Protein AF-A0A420MH74-F1 (afdb_monomer_lite)

Foldseek 3Di:
DDDDDDDDDDDDDDPDDPVVVVVVVVVVLVVVPDDPCPPVQWDQLCVDPVSVLQFDAPQADLVVVLPDDALDAAAAEAAEEEEAQAQLSLVVLVVVVVVPDALNRYAYEYLANAHHQLLRQFLAAQAWDLAQCLQPRPCCLVLVDDAFKRIHHSVSSRVSSVSSCVVRVNRSRYRYNKDWDDWDADPVVCWTWTWIWHDSDPPDHIDIHIYTYNYYHYPNDDPRGDIDGPDCVVDPDDDYDSSNDDCVCQPADSVGLPSQNQAAHEEEDEEAPPSNVRNVVSSVVHHPHYHYHDPDHDDDDDRPMDTDDVVCCCVPQSVDPPSNVVLNVLLVCLLLVNDDPDNNSPDPSSVPNVSNVVVVHD

Organism: Fusarium oxysporum (NCBI:txid5507)

Sequence (362 aa):
MAPKLSLSQPNGDAPAVDLTTLSEKYAQEAEKRLRSDGPTQYLDVRKTDRFQSLAKDPWVDHDSLNAQPPNLEDGGEVKLLVIGAGFGGLSFAVRFIQAGFKPEELRLVDDAGGFGGTWYWNRYPGLMCDIESYIYMPLVEETGYMPKHKYSYGNELREYANLVADKWNLRDKGVFRSRVNTLGWDDEGKRWVIGIKQSRGPDQPSIDIEVRSQFVVLAKGYLTHPKVPKNLEPFQGSMFHTARWNYDITGGSTTDHTLSNLKGKRVGVIGTGATGIQIVPELAKWAKELYVFQRTPTAVGVREQKKTDPEEWRKTIASKSGWYRRRVRNFNDILAGVPAEENLVADGWTELKAYKAFLGGP

InterPro domains:
  IPR025700 L-lysine 6-monooxygenase/L-ornithine 5-monooxygenase [PF13434] (155-288)
  IPR036188 FAD/NAD(P)-binding domain superfamily [G3DSA:3.50.50.60] (63-249)
  IPR036188 FAD/NAD(P)-binding domain superfamily [G3DSA:3.50.50.60] (250-320)
  IPR036188 FAD/NAD(P)-binding domain superfamily [SSF51905] (78-305)
  IPR050775 Baeyer-Villiger monooxygenase-like [PTHR43098] (54-360)

Secondary structure (DSSP, 8-state):
-------PPPSSSSPPP-HHHHHHHHHHHHHTT--TTGGGGEEEGGGSTTTGGGTS-SS--HHHHHSSPPSS-TT-EEEEEEE--BHHHHHHHHHHHHTT--GGGEEEE-SSSSTBTHHHH---TT-B-SS-HHHHSTTHHHHT---SBSS-BHHHHHHHHHHHHHHTT-TTSEE-SEEEEEEEEETTTTEEEEEEEE---TTS--EEEEEEEEEEEE---S--S-EEES--TT--S----GGG--HHHH-S-SS----GGGTT-EEEEE--SHHHHHHHHHHHTT-SEEEEE-SSPPP-------BPPHHHIIIIISSSTTHHHHHHHHHHHHHTT---S--SS-SGGGG-GGGHHHHT--

Radius of gyration: 23.45 Å; chains: 1; bounding box: 64×50×59 Å

pLDDT: mean 93.15, std 11.52, range [29.2, 98.81]

Structure (mmCIF, N/CA/C/O backbone):
data_AF-A0A420MH74-F1
#
_entry.id   AF-A0A420MH74-F1
#
loop_
_atom_site.group_PDB
_atom_site.id
_atom_site.type_symbol
_atom_site.label_atom_id
_atom_site.label_alt_id
_atom_site.label_comp_id
_atom_site.label_asym_id
_atom_site.label_entity_id
_atom_site.label_seq_id
_atom_site.pdbx_PDB_ins_code
_atom_site.Cartn_x
_atom_site.Cartn_y
_atom_site.Cartn_z
_atom_site.occupancy
_atom_site.B_iso_or_equiv
_atom_site.auth_seq_id
_atom_site.auth_comp_id
_atom_site.auth_asym_id
_atom_site.auth_atom_id
_atom_site.pdbx_PDB_model_num
ATOM 1 N N . MET A 1 1 ? -20.625 30.539 -14.334 1.00 34.88 1 MET A N 1
ATOM 2 C CA . MET A 1 1 ? -21.368 29.748 -15.339 1.00 34.88 1 MET A CA 1
ATOM 3 C C . MET A 1 1 ? -20.496 28.571 -15.733 1.00 34.88 1 MET A C 1
ATOM 5 O O . MET A 1 1 ? -19.398 28.806 -16.219 1.00 34.88 1 MET A O 1
ATOM 9 N N . ALA A 1 2 ? -20.920 27.339 -15.452 1.00 29.20 2 ALA A N 1
ATOM 10 C CA . ALA A 1 2 ? -20.216 26.156 -15.943 1.00 29.20 2 ALA A CA 1
ATOM 11 C C . ALA A 1 2 ? -20.460 26.016 -17.462 1.00 29.20 2 ALA A C 1
ATOM 13 O O . ALA A 1 2 ? -21.581 26.284 -17.906 1.00 29.20 2 ALA A O 1
ATOM 14 N N . PRO A 1 3 ? -19.450 25.651 -18.269 1.00 33.50 3 PRO A N 1
ATOM 15 C CA . PRO A 1 3 ? -19.633 25.474 -19.704 1.00 33.50 3 PRO A CA 1
ATOM 16 C C . PRO A 1 3 ? -20.583 24.298 -19.977 1.00 33.50 3 PRO A C 1
ATOM 18 O O . PRO A 1 3 ? -20.440 23.224 -19.394 1.00 33.50 3 PRO A O 1
ATOM 21 N N . LYS A 1 4 ? -21.561 24.503 -20.869 1.00 36.69 4 LYS A N 1
ATOM 22 C CA . LYS A 1 4 ? -22.436 23.437 -21.377 1.00 36.69 4 LYS A CA 1
ATOM 23 C C . LYS A 1 4 ? -21.590 22.477 -22.216 1.00 36.69 4 LYS A C 1
ATOM 25 O O . LYS A 1 4 ? -21.179 22.821 -23.320 1.00 36.69 4 LYS A O 1
ATOM 30 N N . LEU A 1 5 ? -21.317 21.289 -21.685 1.00 33.62 5 LEU A N 1
ATOM 31 C CA . LEU A 1 5 ? -20.708 20.198 -22.443 1.00 33.62 5 LEU A CA 1
ATOM 32 C C . LEU A 1 5 ? -21.753 19.644 -23.420 1.00 33.62 5 LEU A C 1
ATOM 34 O O . LEU A 1 5 ? -22.827 19.228 -23.002 1.00 33.62 5 LEU A O 1
ATOM 38 N N . SER A 1 6 ? -21.444 19.659 -24.714 1.00 36.59 6 SER A N 1
ATOM 39 C CA . SER A 1 6 ? -22.232 19.034 -25.780 1.00 36.59 6 SER A CA 1
ATOM 40 C C . SER A 1 6 ? -21.371 17.943 -26.407 1.00 36.59 6 SER A C 1
ATOM 42 O O . SER A 1 6 ? -20.369 18.255 -27.048 1.00 36.59 6 SER A O 1
ATOM 44 N N . LEU A 1 7 ? -21.746 16.677 -26.229 1.00 46.53 7 LEU A N 1
ATOM 45 C CA . LEU A 1 7 ? -21.160 15.546 -26.951 1.00 46.53 7 LEU A CA 1
ATOM 46 C C . LEU A 1 7 ? -22.215 14.987 -27.911 1.00 46.53 7 LEU A C 1
ATOM 48 O O . LEU A 1 7 ? -23.358 14.764 -27.512 1.00 46.53 7 LEU A O 1
ATOM 52 N N . SER A 1 8 ? -21.838 14.786 -29.174 1.00 45.97 8 SER A N 1
ATOM 53 C CA . SER A 1 8 ? -22.681 14.135 -30.178 1.00 45.97 8 SER A CA 1
ATOM 54 C C . SER A 1 8 ? -22.888 12.655 -29.839 1.00 45.97 8 SER A C 1
ATOM 56 O O . SER A 1 8 ? -21.983 11.975 -29.351 1.00 45.97 8 SER A O 1
ATOM 58 N N . GLN A 1 9 ? -24.106 12.163 -30.069 1.00 49.78 9 GLN A N 1
ATOM 59 C CA . GLN A 1 9 ? -24.517 10.809 -29.702 1.00 49.78 9 GLN A CA 1
ATOM 60 C C . GLN A 1 9 ? -23.993 9.747 -30.680 1.00 49.78 9 GLN A C 1
ATOM 62 O O . GLN A 1 9 ? -24.098 9.948 -31.891 1.00 49.78 9 GLN A O 1
ATOM 67 N N . PRO A 1 10 ? -23.531 8.579 -30.198 1.00 44.91 10 PRO A N 1
ATOM 68 C CA . PRO A 1 10 ? -23.427 7.381 -31.013 1.00 44.91 10 PRO A CA 1
ATOM 69 C C . PRO A 1 10 ? -24.685 6.507 -30.853 1.00 44.91 10 PRO A C 1
ATOM 71 O O . PRO A 1 10 ? -24.948 5.999 -29.770 1.00 44.91 10 PRO A O 1
ATOM 74 N N . ASN A 1 11 ? -25.401 6.325 -31.968 1.00 46.38 11 ASN A N 1
ATOM 75 C CA . ASN A 1 11 ? -26.376 5.272 -32.301 1.00 46.38 11 ASN A CA 1
ATOM 76 C C . ASN A 1 11 ? -27.558 4.975 -31.344 1.00 46.38 11 ASN A C 1
ATOM 78 O O . ASN A 1 11 ? -27.398 4.292 -30.342 1.00 46.38 11 ASN A O 1
ATOM 82 N N . GLY A 1 12 ? -28.766 5.337 -31.808 1.00 50.19 12 GLY A N 1
ATOM 83 C CA . GLY A 1 12 ? -29.985 4.504 -31.788 1.00 50.19 12 GLY A CA 1
ATOM 84 C C . GLY A 1 12 ? -30.695 4.244 -30.450 1.00 50.19 12 GLY A C 1
ATOM 85 O O . GLY A 1 12 ? -30.246 3.433 -29.651 1.00 50.19 12 GLY A O 1
ATOM 86 N N . ASP A 1 13 ? -31.871 4.861 -30.289 1.00 53.00 13 ASP A N 1
ATOM 87 C CA . ASP A 1 13 ? -32.974 4.557 -29.349 1.00 53.00 13 ASP A CA 1
ATOM 88 C C . ASP A 1 13 ? -32.796 4.759 -27.831 1.00 53.00 13 ASP A C 1
ATOM 90 O O . ASP A 1 13 ? -33.754 4.571 -27.078 1.00 53.00 13 ASP A O 1
ATOM 94 N N . ALA A 1 14 ? -31.656 5.253 -27.344 1.00 56.25 14 ALA A N 1
ATOM 95 C CA . ALA A 1 14 ? -31.589 5.776 -25.976 1.00 56.25 14 ALA A CA 1
ATOM 96 C C . ALA A 1 14 ? -32.167 7.209 -25.918 1.00 56.25 14 ALA A C 1
ATOM 98 O O . ALA A 1 14 ? -31.753 8.055 -26.717 1.00 56.25 14 ALA A O 1
ATOM 99 N N . PRO A 1 15 ? -33.090 7.536 -24.987 1.00 59.44 15 PRO A N 1
ATOM 100 C CA . PRO A 1 15 ? -33.563 8.908 -24.834 1.00 59.44 15 PRO A CA 1
ATOM 101 C C . PRO A 1 15 ? -32.371 9.832 -24.578 1.00 59.44 15 PRO A C 1
ATOM 103 O O . PRO A 1 15 ? -31.481 9.513 -23.785 1.00 59.44 15 PRO A O 1
ATOM 106 N N . ALA A 1 16 ? -32.341 10.972 -25.269 1.00 71.19 16 ALA A N 1
ATOM 107 C CA . ALA A 1 16 ? -31.264 11.934 -25.118 1.00 71.19 16 ALA A CA 1
ATOM 108 C C . ALA A 1 16 ? -31.126 12.349 -23.648 1.00 71.19 16 ALA A C 1
ATOM 110 O O . ALA A 1 16 ? -32.076 12.837 -23.038 1.00 71.19 16 ALA A O 1
ATOM 111 N N . VAL A 1 17 ? -29.941 12.127 -23.075 1.00 79.12 17 VAL A N 1
ATOM 112 C CA . VAL A 1 17 ? -29.652 12.510 -21.693 1.00 79.12 17 VAL A CA 1
ATOM 113 C C . VAL A 1 17 ? -29.655 14.033 -21.608 1.00 79.12 17 VAL A C 1
ATOM 115 O O . VAL A 1 17 ? -28.827 14.693 -22.237 1.00 79.12 17 VAL A O 1
ATOM 118 N N . ASP A 1 18 ? -30.561 14.597 -20.812 1.00 89.75 18 ASP A N 1
ATOM 119 C CA . ASP A 1 18 ? -30.537 16.022 -20.491 1.00 89.75 18 ASP A CA 1
ATOM 120 C C . ASP A 1 18 ? -29.358 16.327 -19.555 1.00 89.75 18 ASP A C 1
ATOM 122 O O . ASP A 1 18 ? -29.412 16.151 -18.333 1.00 89.75 18 ASP A O 1
ATOM 126 N N . LEU A 1 19 ? -28.266 16.795 -20.158 1.00 90.12 19 LEU A N 1
ATOM 127 C CA . LEU A 1 19 ? -27.027 17.131 -19.462 1.00 90.12 19 LEU A CA 1
ATOM 128 C C . LEU A 1 19 ? -27.186 18.303 -18.486 1.00 90.12 19 LEU A C 1
ATOM 130 O O . LEU A 1 19 ? -26.397 18.408 -17.543 1.00 90.12 19 LEU A O 1
ATOM 134 N N . THR A 1 20 ? -28.185 19.168 -18.682 1.00 92.75 20 THR A N 1
ATOM 135 C CA . THR A 1 20 ? -28.443 20.297 -17.779 1.00 92.75 20 THR A CA 1
ATOM 136 C C . THR A 1 20 ? -29.035 19.770 -16.481 1.00 92.75 20 THR A C 1
ATOM 138 O O . THR A 1 20 ? -28.429 19.950 -15.425 1.00 92.75 20 THR A O 1
ATOM 141 N N . THR A 1 21 ? -30.131 19.010 -16.577 1.00 93.94 21 THR A N 1
ATOM 142 C CA . THR A 1 21 ? -30.767 18.369 -15.416 1.00 93.94 21 THR A CA 1
ATOM 143 C C . THR A 1 21 ? -29.786 17.454 -14.673 1.00 93.94 21 THR A C 1
ATOM 145 O O . THR A 1 21 ? -29.720 17.464 -13.442 1.00 93.94 21 THR A O 1
ATOM 148 N N . LEU A 1 22 ? -28.950 16.700 -15.399 1.00 94.50 22 LEU A N 1
ATOM 149 C CA . LEU A 1 22 ? -27.923 15.850 -14.791 1.00 94.50 22 LEU A CA 1
ATOM 150 C C . LEU A 1 22 ? -26.871 16.662 -14.016 1.00 94.50 22 LEU A C 1
ATOM 152 O O . LEU A 1 22 ? -26.515 16.305 -12.890 1.00 94.50 22 LEU A O 1
ATOM 156 N N . SER A 1 23 ? -26.391 17.765 -14.594 1.00 95.19 23 SER A N 1
ATOM 157 C CA . SER A 1 23 ? -25.398 18.635 -13.951 1.00 95.19 23 SER A CA 1
ATOM 158 C C . SER A 1 23 ? -25.962 19.318 -12.704 1.00 95.19 23 SER A C 1
ATOM 160 O O . SER A 1 23 ? -25.282 19.392 -11.679 1.00 95.19 23 SER A O 1
ATOM 162 N N . GLU A 1 24 ? -27.219 19.765 -12.754 1.00 96.94 24 GLU A N 1
ATOM 163 C CA . GLU A 1 24 ? -27.931 20.315 -11.597 1.00 96.94 24 GLU A CA 1
ATOM 164 C C . GLU A 1 24 ? -28.059 19.279 -10.480 1.00 96.94 24 GLU A C 1
ATOM 166 O O . GLU A 1 24 ? -27.766 19.576 -9.319 1.00 96.94 24 GLU A O 1
ATOM 171 N N . LYS A 1 25 ? -28.399 18.030 -10.821 1.00 96.69 25 LYS A N 1
ATOM 172 C CA . LYS A 1 25 ? -28.433 16.933 -9.852 1.00 96.69 25 LYS A CA 1
ATOM 173 C C . LYS A 1 25 ? -27.061 16.694 -9.214 1.00 96.69 25 LYS A C 1
ATOM 175 O O . LYS A 1 25 ? -26.981 16.539 -7.996 1.00 96.69 25 LYS A O 1
ATOM 180 N N . TYR A 1 26 ? -25.978 16.694 -9.992 1.00 96.44 26 TYR A N 1
ATOM 181 C CA . TYR A 1 26 ? -24.619 16.554 -9.455 1.00 96.44 26 TYR A CA 1
ATOM 182 C C . TYR A 1 26 ? -24.245 17.693 -8.502 1.00 96.44 26 TYR A C 1
ATOM 184 O O . TYR A 1 26 ? -23.687 17.427 -7.435 1.00 96.44 26 TYR A O 1
ATOM 192 N N . ALA A 1 27 ? -24.594 18.936 -8.841 1.00 97.31 27 ALA A N 1
ATOM 193 C CA . ALA A 1 27 ? -24.368 20.089 -7.975 1.00 97.31 27 ALA A CA 1
ATOM 194 C C . ALA A 1 27 ? -25.153 19.975 -6.657 1.00 97.31 27 ALA A C 1
ATOM 196 O O . ALA A 1 27 ? -24.574 20.143 -5.585 1.00 97.31 27 ALA A O 1
ATOM 197 N N . GLN A 1 28 ? -26.433 19.591 -6.715 1.00 97.94 28 GLN A N 1
ATOM 198 C CA . GLN A 1 28 ? -27.263 19.374 -5.524 1.00 97.94 28 GLN A CA 1
ATOM 199 C C . GLN A 1 28 ? -26.674 18.307 -4.588 1.00 97.94 28 GLN A C 1
ATOM 201 O O . GLN A 1 28 ? -26.642 18.495 -3.372 1.00 97.94 28 GLN A O 1
ATOM 206 N N . GLU A 1 29 ? -26.190 17.182 -5.125 1.00 97.94 29 GLU A N 1
ATOM 207 C CA . GLU A 1 29 ? -25.569 16.133 -4.303 1.00 97.94 29 GLU A CA 1
ATOM 208 C C . GLU A 1 29 ? -24.192 16.538 -3.749 1.00 97.94 29 GLU A C 1
ATOM 210 O O . GLU A 1 29 ? -23.785 16.042 -2.694 1.00 97.94 29 GLU A O 1
ATOM 215 N N . ALA A 1 30 ? -23.461 17.426 -4.431 1.00 96.81 30 ALA A N 1
ATOM 216 C CA . ALA A 1 30 ? -22.215 17.993 -3.923 1.00 96.81 30 ALA A CA 1
ATOM 217 C C . ALA A 1 30 ? -22.465 18.971 -2.764 1.00 96.81 30 ALA A C 1
ATOM 219 O O . ALA A 1 30 ? -21.780 18.882 -1.743 1.00 96.81 30 ALA A O 1
ATOM 220 N N . GLU A 1 31 ? -23.480 19.830 -2.884 1.00 97.44 31 GLU A N 1
ATOM 221 C CA . GLU A 1 31 ? -23.824 20.847 -1.883 1.00 97.44 31 GLU A CA 1
ATOM 222 C C . GLU A 1 31 ? -24.192 20.225 -0.528 1.00 97.44 31 GLU A C 1
ATOM 224 O O . GLU A 1 31 ? -23.692 20.654 0.509 1.00 97.44 31 GLU A O 1
ATOM 229 N N . LYS A 1 32 ? -24.952 19.116 -0.521 1.00 97.38 32 LYS A N 1
ATOM 230 C CA . LYS A 1 32 ? -25.339 18.379 0.707 1.00 97.38 32 LYS A CA 1
ATOM 231 C C . LYS A 1 32 ? -24.169 17.982 1.614 1.00 97.38 32 LYS A C 1
ATOM 233 O O . LYS A 1 32 ? -24.372 17.670 2.786 1.00 97.38 32 LYS A O 1
ATOM 238 N N . ARG A 1 33 ? -22.958 17.895 1.062 1.00 95.00 33 ARG A N 1
ATOM 239 C CA . ARG A 1 33 ? -21.752 17.407 1.747 1.00 95.00 33 ARG A CA 1
ATOM 240 C C . ARG A 1 33 ? -20.611 18.417 1.740 1.00 95.00 33 ARG A C 1
ATOM 242 O O . ARG A 1 33 ? -19.509 18.062 2.169 1.00 95.00 33 ARG A O 1
ATOM 249 N N . LEU A 1 34 ? -20.854 19.640 1.270 1.00 94.38 34 LEU A N 1
ATOM 250 C CA . LEU A 1 34 ? -19.897 20.721 1.417 1.00 94.38 34 LEU A CA 1
ATOM 251 C C . LEU A 1 34 ? -19.768 21.044 2.907 1.00 94.38 34 LEU A C 1
ATOM 253 O O . LEU A 1 34 ? -20.753 21.187 3.628 1.00 94.38 34 LEU A O 1
ATOM 257 N N . ARG A 1 35 ? -18.532 21.078 3.396 1.00 92.56 35 ARG A N 1
ATOM 258 C CA . ARG A 1 35 ? -18.243 21.241 4.818 1.00 92.56 35 ARG A CA 1
ATOM 259 C C . ARG A 1 35 ? -17.203 22.326 5.019 1.00 92.56 35 ARG A C 1
ATOM 261 O O . ARG A 1 35 ? -16.097 22.217 4.494 1.00 92.56 35 ARG A O 1
ATOM 268 N N . SER A 1 36 ? -17.547 23.333 5.817 1.00 95.31 36 SER A N 1
ATOM 269 C CA . SER A 1 36 ? -16.662 24.459 6.136 1.00 95.31 36 SER A CA 1
ATOM 270 C C . SER A 1 36 ? -15.421 24.041 6.928 1.00 95.31 36 SER A C 1
ATOM 272 O O . SER A 1 36 ? -14.373 24.662 6.792 1.00 95.31 36 SER A O 1
ATOM 274 N N . ASP A 1 37 ? -15.502 22.957 7.706 1.00 93.94 37 ASP A N 1
ATOM 275 C CA . ASP A 1 37 ? -14.375 22.406 8.466 1.00 93.94 37 ASP A CA 1
ATOM 276 C C . ASP A 1 37 ? -13.394 21.580 7.606 1.00 93.94 37 ASP A C 1
ATOM 278 O O . ASP A 1 37 ? -12.327 21.190 8.092 1.00 93.94 37 ASP A O 1
ATOM 282 N N . GLY A 1 38 ? -13.693 21.350 6.319 1.00 93.50 38 GLY A N 1
ATOM 283 C CA . GLY A 1 38 ? -12.743 20.823 5.335 1.00 93.50 38 GLY A CA 1
ATOM 284 C C . GLY A 1 38 ? -11.998 19.563 5.817 1.00 93.50 38 GLY A C 1
ATOM 285 O O . GLY A 1 38 ? -12.622 18.652 6.365 1.00 93.50 38 GLY A O 1
ATOM 286 N N . PRO A 1 39 ? -10.665 19.464 5.652 1.00 90.00 39 PRO A N 1
ATOM 287 C CA . PRO A 1 39 ? -9.882 18.324 6.142 1.00 90.00 39 PRO A CA 1
ATOM 288 C C . PRO A 1 39 ? -9.917 18.114 7.665 1.00 90.00 39 PRO A C 1
ATOM 290 O O . PRO A 1 39 ? -9.686 16.993 8.119 1.00 90.00 39 PRO A O 1
ATOM 293 N N . THR A 1 40 ? -10.227 19.150 8.454 1.00 91.69 40 THR A N 1
ATOM 294 C CA . THR A 1 40 ? -10.259 19.078 9.930 1.00 91.69 40 THR A CA 1
ATOM 295 C C . THR A 1 40 ? -11.494 18.355 10.474 1.00 91.69 40 THR A C 1
ATOM 297 O O . THR A 1 40 ? -11.620 18.163 11.684 1.00 91.69 40 THR A O 1
ATOM 300 N N . GLN A 1 41 ? -12.398 17.907 9.595 1.00 91.25 41 GLN A N 1
ATOM 301 C CA . GLN A 1 41 ? -13.515 17.026 9.945 1.00 91.25 41 GLN A CA 1
ATOM 302 C C . GLN A 1 41 ? -13.062 15.632 10.433 1.00 91.25 41 GLN A C 1
ATOM 304 O O . GLN A 1 41 ? -13.861 14.901 11.017 1.00 91.25 41 GLN A O 1
ATOM 309 N N . TYR A 1 42 ? -11.798 15.262 10.200 1.00 91.25 42 TYR A N 1
ATOM 310 C CA . TYR A 1 42 ? -11.206 13.997 10.636 1.00 91.25 42 TYR A CA 1
ATOM 311 C C . TYR A 1 42 ? -10.211 14.204 11.779 1.00 91.25 42 TYR A C 1
ATOM 313 O O . TYR A 1 42 ? -9.539 15.233 11.853 1.00 91.25 42 TYR A O 1
ATOM 321 N N . LEU A 1 43 ? -10.086 13.198 12.641 1.00 87.00 43 LEU A N 1
ATOM 322 C CA . LEU A 1 43 ? -9.108 13.169 13.726 1.00 87.00 43 LEU A CA 1
ATOM 323 C C . LEU A 1 43 ? -7.792 12.527 13.271 1.00 87.00 43 LEU A C 1
ATOM 325 O O . LEU A 1 43 ? -7.783 11.570 12.491 1.00 87.00 43 LEU A O 1
ATOM 329 N N . ASP A 1 44 ? -6.680 13.022 13.820 1.00 83.31 44 ASP A N 1
ATOM 330 C CA . ASP A 1 44 ? -5.400 12.314 13.794 1.00 83.31 44 ASP A CA 1
ATOM 331 C C . ASP A 1 44 ? -5.379 11.298 14.941 1.00 83.31 44 ASP A C 1
ATOM 333 O O . ASP A 1 44 ? -5.138 11.652 16.095 1.00 83.31 44 ASP A O 1
ATOM 337 N N . VAL A 1 45 ? -5.627 10.028 14.611 1.00 82.94 45 VAL A N 1
ATOM 338 C CA . VAL A 1 45 ? -5.716 8.910 15.569 1.00 82.94 45 VAL A CA 1
ATOM 339 C C . VAL A 1 45 ? -4.474 8.742 16.450 1.00 82.94 45 VAL A C 1
ATOM 341 O O . VAL A 1 45 ? -4.555 8.151 17.521 1.00 82.94 45 VAL A O 1
ATOM 344 N N . ARG A 1 46 ? -3.323 9.285 16.038 1.00 75.88 46 ARG A N 1
ATOM 345 C CA . ARG A 1 46 ? -2.065 9.207 16.795 1.00 75.88 46 ARG A CA 1
ATOM 346 C C . ARG A 1 46 ? -2.032 10.163 17.988 1.00 75.88 46 ARG A C 1
ATOM 348 O O . ARG A 1 46 ? -1.210 9.982 18.875 1.00 75.88 46 ARG A O 1
ATOM 355 N N . LYS A 1 47 ? -2.893 11.184 18.003 1.00 75.62 47 LYS A N 1
ATOM 356 C CA . LYS A 1 47 ? -2.883 12.259 19.010 1.00 75.62 47 LYS A CA 1
ATOM 357 C C . LYS A 1 47 ? -3.863 12.032 20.164 1.00 75.62 47 LYS A C 1
ATOM 359 O O . LYS A 1 47 ? -3.978 12.888 21.030 1.00 75.62 47 LYS A O 1
ATOM 364 N N . THR A 1 48 ? -4.585 10.913 20.171 1.00 72.62 48 THR A N 1
ATOM 365 C CA . THR A 1 48 ? -5.652 10.635 21.144 1.00 72.62 48 THR A CA 1
ATOM 366 C C . THR A 1 48 ? -5.507 9.228 21.706 1.00 72.62 48 THR A C 1
ATOM 368 O O . THR A 1 48 ? -5.650 8.270 20.946 1.00 72.62 48 THR A O 1
ATOM 371 N N . ASP A 1 49 ? -5.288 9.085 23.013 1.00 75.69 49 ASP A N 1
ATOM 372 C CA . ASP A 1 49 ? -4.977 7.795 23.660 1.00 75.69 49 ASP A CA 1
ATOM 373 C C . ASP A 1 49 ? -5.981 6.688 23.326 1.00 75.69 49 ASP A C 1
ATOM 375 O O . ASP A 1 49 ? -5.601 5.569 22.982 1.00 75.69 49 ASP A O 1
ATOM 379 N N . ARG A 1 50 ? -7.276 7.024 23.293 1.00 79.44 50 ARG A N 1
ATOM 380 C CA . ARG A 1 50 ? -8.342 6.084 22.925 1.00 79.44 50 ARG A CA 1
ATOM 381 C C . ARG A 1 50 ? -8.190 5.493 21.520 1.00 79.44 50 ARG A C 1
ATOM 383 O O . ARG A 1 50 ? -8.522 4.331 21.304 1.00 79.44 50 ARG A O 1
ATOM 390 N N . PHE A 1 51 ? -7.761 6.303 20.554 1.00 84.06 51 PHE A N 1
ATOM 391 C CA . PHE A 1 51 ? -7.711 5.918 19.141 1.00 84.06 51 PHE A CA 1
ATOM 392 C C . PHE A 1 51 ? -6.301 5.573 18.662 1.00 84.06 51 PHE A C 1
ATOM 394 O O . PHE A 1 51 ? -6.150 5.145 17.520 1.00 84.06 51 PHE A O 1
ATOM 401 N N . GLN A 1 52 ? -5.277 5.680 19.514 1.00 81.56 52 GLN A N 1
ATOM 402 C CA . GLN A 1 52 ? -3.905 5.308 19.157 1.00 81.56 52 GLN A CA 1
ATOM 403 C C . GLN A 1 52 ? -3.806 3.852 18.687 1.00 81.56 52 GLN A C 1
ATOM 405 O O . GLN A 1 52 ? -3.048 3.554 17.763 1.00 81.56 52 GLN A O 1
ATOM 410 N N . SER A 1 53 ? -4.616 2.949 19.253 1.00 82.25 53 SER A N 1
ATOM 411 C CA . SER A 1 53 ? -4.711 1.550 18.810 1.00 82.25 53 SER A CA 1
ATOM 412 C C . SER A 1 53 ? -5.114 1.406 17.337 1.00 82.25 53 SER A C 1
ATOM 414 O O . SER A 1 53 ? -4.699 0.449 16.693 1.00 82.25 53 SER A O 1
ATOM 416 N N . LEU A 1 54 ? -5.831 2.381 16.763 1.00 86.38 54 LEU A N 1
ATOM 417 C CA . LEU A 1 54 ? -6.236 2.400 15.352 1.00 86.38 54 LEU A CA 1
ATOM 418 C C . LEU A 1 54 ? -5.078 2.713 14.391 1.00 86.38 54 LEU A C 1
ATOM 420 O O . LEU A 1 54 ? -5.244 2.591 13.176 1.00 86.38 54 LEU A O 1
ATOM 424 N N . ALA A 1 55 ? -3.929 3.149 14.915 1.00 88.06 55 ALA A N 1
ATOM 425 C CA . ALA A 1 55 ? -2.730 3.470 14.145 1.00 88.06 55 ALA A CA 1
ATOM 426 C C . ALA A 1 55 ? -1.602 2.438 14.305 1.00 88.06 55 ALA A C 1
ATOM 428 O O . ALA A 1 55 ? -0.714 2.399 13.446 1.00 88.06 55 ALA A O 1
ATOM 429 N N . LYS A 1 56 ? -1.632 1.637 15.383 1.00 89.38 56 LYS A N 1
ATOM 430 C CA . LYS A 1 56 ? -0.605 0.637 15.717 1.00 89.38 56 LYS A CA 1
ATOM 431 C C . LYS A 1 56 ? -0.459 -0.398 14.611 1.00 89.38 56 LYS A C 1
ATOM 433 O O . LYS A 1 56 ? -1.431 -0.701 13.933 1.00 89.38 56 LYS A O 1
ATOM 438 N N . ASP A 1 57 ? 0.746 -0.927 14.455 1.00 95.00 57 ASP A N 1
ATOM 439 C CA . ASP A 1 57 ? 1.048 -2.021 13.537 1.00 95.00 57 ASP A CA 1
ATOM 440 C C . ASP A 1 57 ? 0.643 -3.368 14.151 1.00 95.00 57 ASP A C 1
ATOM 442 O O . ASP A 1 57 ? 1.251 -3.767 15.141 1.00 95.00 57 ASP A O 1
ATOM 446 N N . PRO A 1 58 ? -0.381 -4.063 13.621 1.00 94.81 58 PRO A N 1
ATOM 447 C CA . PRO A 1 58 ? -0.804 -5.348 14.165 1.00 94.81 58 PRO A CA 1
ATOM 448 C C . PRO A 1 58 ? -0.020 -6.528 13.570 1.00 94.81 58 PRO A C 1
ATOM 450 O O . PRO A 1 58 ? -0.317 -7.673 13.893 1.00 94.81 58 PRO A O 1
ATOM 453 N N . TRP A 1 59 ? 0.933 -6.283 12.661 1.00 96.62 59 TRP A N 1
ATOM 454 C CA . TRP A 1 59 ? 1.603 -7.340 11.896 1.00 96.62 59 TRP A CA 1
ATOM 455 C C . TRP A 1 59 ? 3.060 -7.555 12.267 1.00 96.62 59 TRP A C 1
ATOM 457 O O . TRP A 1 59 ? 3.666 -8.525 11.811 1.00 96.62 59 TRP A O 1
ATOM 467 N N . VAL A 1 60 ? 3.649 -6.595 12.966 1.00 97.19 60 VAL A N 1
ATOM 468 C CA . VAL A 1 60 ? 5.078 -6.579 13.231 1.00 97.19 60 VAL A CA 1
ATOM 469 C C . VAL A 1 60 ? 5.447 -7.596 14.305 1.00 97.19 60 VAL A C 1
ATOM 471 O O . VAL A 1 60 ? 4.869 -7.627 15.387 1.00 97.19 60 VAL A O 1
ATOM 474 N N . ASP A 1 61 ? 6.458 -8.402 14.003 1.00 96.88 61 ASP A N 1
ATOM 475 C CA . ASP A 1 61 ? 7.144 -9.229 14.987 1.00 96.88 61 ASP A CA 1
ATOM 476 C C . ASP A 1 61 ? 8.282 -8.396 15.588 1.00 96.88 61 ASP A C 1
ATOM 478 O O . ASP A 1 61 ? 9.336 -8.189 14.974 1.00 96.88 61 ASP A O 1
ATOM 482 N N . HIS A 1 62 ? 8.025 -7.819 16.764 1.00 96.88 62 HIS A N 1
ATOM 483 C CA . HIS A 1 62 ? 8.997 -6.950 17.413 1.00 96.88 62 HIS A CA 1
ATOM 484 C C . HIS A 1 62 ? 10.242 -7.708 17.868 1.00 96.88 62 HIS A C 1
ATOM 486 O O . HIS A 1 62 ? 11.333 -7.151 17.749 1.00 96.88 62 HIS A O 1
ATOM 492 N N . ASP A 1 63 ? 10.089 -8.943 18.339 1.00 96.31 63 ASP A N 1
ATOM 493 C CA . ASP A 1 63 ? 11.183 -9.747 18.879 1.00 96.31 63 ASP A CA 1
ATOM 494 C C . ASP A 1 63 ? 12.127 -10.187 17.764 1.00 96.31 63 ASP A C 1
ATOM 496 O O . ASP A 1 63 ? 13.341 -10.007 17.878 1.00 96.31 63 ASP A O 1
ATOM 500 N N . SER A 1 64 ? 11.578 -10.636 16.631 1.00 96.44 64 SER A N 1
ATOM 501 C CA . SER A 1 64 ? 12.368 -10.975 15.445 1.00 96.44 64 SER A CA 1
ATOM 502 C C . SER A 1 64 ? 13.187 -9.787 14.937 1.00 96.44 64 SER A C 1
ATOM 504 O O . SER A 1 64 ? 14.373 -9.935 14.641 1.00 96.44 64 SER A O 1
ATOM 506 N N . LEU A 1 65 ? 12.594 -8.589 14.870 1.00 96.62 65 LEU A N 1
ATOM 507 C CA . LEU A 1 65 ? 13.323 -7.379 14.470 1.00 96.62 65 LEU A CA 1
ATOM 508 C C . LEU A 1 65 ? 14.321 -6.912 15.534 1.00 96.62 65 LEU A C 1
ATOM 510 O O . LEU A 1 65 ? 15.330 -6.298 15.195 1.00 96.62 65 LEU A O 1
ATOM 514 N N . ASN A 1 66 ? 14.049 -7.164 16.816 1.00 95.69 66 ASN A N 1
ATOM 515 C CA . ASN A 1 66 ? 14.952 -6.788 17.898 1.00 95.69 66 ASN A CA 1
ATOM 516 C C . ASN A 1 66 ? 16.198 -7.677 17.961 1.00 95.69 66 ASN A C 1
ATOM 518 O O . ASN A 1 66 ? 17.250 -7.182 18.356 1.00 95.69 66 ASN A O 1
ATOM 522 N N . ALA A 1 67 ? 16.080 -8.946 17.563 1.00 95.69 67 ALA A N 1
ATOM 523 C CA . ALA A 1 67 ? 17.175 -9.914 17.530 1.00 95.69 67 ALA A CA 1
ATOM 524 C C . ALA A 1 67 ? 18.126 -9.743 16.328 1.00 95.69 67 ALA A C 1
ATOM 526 O O . ALA A 1 67 ? 19.206 -10.331 16.312 1.00 95.69 67 ALA A O 1
ATOM 527 N N . GLN A 1 68 ? 17.734 -8.967 15.313 1.00 93.94 68 GLN A N 1
ATOM 528 C CA . GLN A 1 68 ? 18.566 -8.693 14.139 1.00 93.94 68 GLN A CA 1
ATOM 529 C C . GLN A 1 68 ? 19.625 -7.618 14.439 1.00 93.94 68 GLN A C 1
ATOM 531 O O . GLN A 1 68 ? 19.350 -6.689 15.206 1.00 93.94 68 GLN A O 1
ATOM 536 N N . PRO A 1 69 ? 20.816 -7.693 13.811 1.00 92.44 69 PRO A N 1
ATOM 537 C CA . PRO A 1 69 ? 21.784 -6.606 13.883 1.00 92.44 69 PRO A CA 1
ATOM 538 C C . PRO A 1 69 ? 21.185 -5.317 13.289 1.00 92.44 69 PRO A C 1
ATOM 540 O O . PRO A 1 69 ? 20.369 -5.381 12.362 1.00 92.44 69 PRO A O 1
ATOM 543 N N . PRO A 1 70 ? 21.558 -4.136 13.808 1.00 89.94 70 PRO A N 1
ATOM 544 C CA . PRO A 1 70 ? 21.050 -2.877 13.289 1.00 89.94 70 PRO A CA 1
ATOM 545 C C . PRO A 1 70 ? 21.538 -2.648 11.853 1.00 89.94 70 PRO A C 1
ATOM 547 O O . PRO A 1 70 ? 22.729 -2.676 11.562 1.00 89.94 70 PRO A O 1
ATOM 550 N N . ASN A 1 71 ? 20.605 -2.367 10.941 1.00 91.06 71 ASN A N 1
ATOM 551 C CA . ASN A 1 71 ? 20.945 -2.028 9.554 1.00 91.06 71 ASN A CA 1
ATOM 552 C C . ASN A 1 71 ? 21.421 -0.573 9.402 1.00 91.06 71 ASN A C 1
ATOM 554 O O . ASN A 1 71 ? 22.034 -0.234 8.388 1.00 91.06 71 ASN A O 1
ATOM 558 N N . LEU A 1 72 ? 21.136 0.276 10.390 1.00 94.25 72 LEU A N 1
ATOM 559 C CA . LEU A 1 72 ? 21.655 1.632 10.549 1.00 94.25 72 LEU A CA 1
ATOM 560 C C . LEU A 1 72 ? 21.915 1.878 12.035 1.00 94.25 72 LEU A C 1
ATOM 562 O O . LEU A 1 72 ? 21.088 1.510 12.869 1.00 94.25 72 LEU A O 1
ATOM 566 N N . GLU A 1 73 ? 23.036 2.521 12.334 1.00 93.88 73 GLU A N 1
ATOM 567 C CA . GLU A 1 73 ? 23.454 2.905 13.683 1.00 93.88 73 GLU A CA 1
ATOM 568 C C . GLU A 1 73 ? 23.536 4.428 13.792 1.00 93.88 73 GLU A C 1
ATOM 570 O O . GLU A 1 73 ? 23.620 5.127 12.778 1.00 93.88 73 GLU A O 1
ATOM 575 N N . ASP A 1 74 ? 23.497 4.937 15.022 1.00 97.12 74 ASP A N 1
ATOM 576 C CA . ASP A 1 74 ? 23.619 6.369 15.283 1.00 97.12 74 ASP A CA 1
ATOM 577 C C . ASP A 1 74 ? 24.995 6.888 14.849 1.00 97.12 74 ASP A C 1
ATOM 579 O O . ASP A 1 74 ? 26.020 6.240 15.061 1.00 97.12 74 ASP A O 1
ATOM 583 N N . GLY A 1 75 ? 25.010 8.030 14.164 1.00 96.44 75 GLY A N 1
ATOM 584 C CA . GLY A 1 75 ? 26.194 8.580 13.508 1.00 96.44 75 GLY A CA 1
ATOM 585 C C . GLY A 1 75 ? 26.608 7.869 12.211 1.00 96.44 75 GLY A C 1
ATOM 586 O O . GLY A 1 75 ? 27.582 8.289 11.584 1.00 96.44 75 GLY A O 1
ATOM 587 N N . GLY A 1 76 ? 25.889 6.827 11.778 1.00 96.12 76 GLY A N 1
ATOM 588 C CA . GLY A 1 76 ? 26.218 6.047 10.584 1.00 96.12 76 GLY A CA 1
ATOM 589 C C . GLY A 1 76 ? 26.067 6.815 9.263 1.00 96.12 76 GLY A C 1
ATOM 590 O O . GLY A 1 76 ? 25.318 7.789 9.159 1.00 96.12 76 GLY A O 1
ATOM 591 N N . GLU A 1 77 ? 26.744 6.339 8.212 1.00 96.81 77 GLU A N 1
ATOM 592 C CA . GLU A 1 77 ? 26.646 6.884 6.850 1.00 96.81 77 GLU A CA 1
ATOM 593 C C . GLU A 1 77 ? 26.168 5.818 5.855 1.00 96.81 77 GLU A C 1
ATOM 595 O O . GLU A 1 77 ? 26.619 4.673 5.863 1.00 96.81 77 GLU A O 1
ATOM 600 N N . VAL A 1 78 ? 25.262 6.210 4.957 1.00 97.50 78 VAL A N 1
ATOM 601 C CA . VAL A 1 78 ? 24.801 5.388 3.832 1.00 97.50 78 VAL A CA 1
ATOM 602 C C . VAL A 1 78 ? 24.788 6.213 2.556 1.00 97.50 78 VAL A C 1
ATOM 604 O O . VAL A 1 78 ? 24.388 7.373 2.550 1.00 97.50 78 VAL A O 1
ATOM 607 N N . LYS A 1 79 ? 25.175 5.632 1.423 1.00 98.12 79 LYS A N 1
ATOM 608 C CA . LYS A 1 79 ? 25.226 6.384 0.165 1.00 98.12 79 LYS A CA 1
ATOM 609 C C . LYS A 1 79 ? 23.837 6.811 -0.319 1.00 98.12 79 LYS A C 1
ATOM 611 O O . LYS A 1 79 ? 23.669 7.977 -0.671 1.00 98.12 79 LYS A O 1
ATOM 616 N N . LEU A 1 80 ? 22.853 5.904 -0.302 1.00 98.44 80 LEU A N 1
ATOM 617 C CA . LEU A 1 80 ? 21.464 6.196 -0.670 1.00 98.44 80 LEU A CA 1
ATOM 618 C C . LEU A 1 80 ? 20.484 5.752 0.416 1.00 98.44 80 LEU A C 1
ATOM 620 O O . LEU A 1 80 ? 20.404 4.569 0.754 1.00 98.44 80 LEU A O 1
ATOM 624 N N . LEU A 1 81 ? 19.677 6.692 0.900 1.00 98.62 81 LEU A N 1
ATOM 625 C CA . LEU A 1 81 ? 18.593 6.426 1.838 1.00 98.62 81 LEU A CA 1
ATOM 626 C C . LEU A 1 81 ? 17.236 6.621 1.153 1.00 98.62 81 LEU A C 1
ATOM 628 O O . LEU A 1 81 ? 16.871 7.717 0.729 1.00 98.62 81 LEU A O 1
ATOM 632 N N . VAL A 1 82 ? 16.468 5.543 1.038 1.00 98.69 82 VAL A N 1
ATOM 633 C CA . VAL A 1 82 ? 15.120 5.555 0.462 1.00 98.69 82 VAL A CA 1
ATOM 634 C C . VAL A 1 82 ? 14.104 5.572 1.600 1.00 98.69 82 VAL A C 1
ATOM 636 O O . VAL A 1 82 ? 14.088 4.673 2.433 1.00 98.69 82 VAL A O 1
ATOM 639 N N . ILE A 1 83 ? 13.236 6.581 1.641 1.00 98.50 83 ILE A N 1
ATOM 640 C CA . ILE A 1 83 ? 12.149 6.682 2.622 1.00 98.50 83 ILE A CA 1
ATOM 641 C C . ILE A 1 83 ? 10.899 6.039 2.025 1.00 98.50 83 ILE A C 1
ATOM 643 O O . ILE A 1 83 ? 10.249 6.619 1.155 1.00 98.50 83 ILE A O 1
ATOM 647 N N . GLY A 1 84 ? 10.572 4.848 2.511 1.00 98.38 84 GLY A N 1
ATOM 648 C CA . GLY A 1 84 ? 9.513 3.970 2.032 1.00 98.38 84 GLY A CA 1
ATOM 649 C C . GLY A 1 84 ? 10.079 2.654 1.496 1.00 98.38 84 GLY A C 1
ATOM 650 O O . GLY A 1 84 ? 10.924 2.642 0.608 1.00 98.38 84 GLY A O 1
ATOM 651 N N . ALA A 1 85 ? 9.554 1.539 1.993 1.00 98.38 85 ALA A N 1
ATOM 652 C CA . ALA A 1 85 ? 9.892 0.163 1.628 1.00 98.38 85 ALA A CA 1
ATOM 653 C C . ALA A 1 85 ? 8.712 -0.556 0.935 1.00 98.38 85 ALA A C 1
ATOM 655 O O . ALA A 1 85 ? 8.611 -1.786 0.915 1.00 98.38 85 ALA A O 1
ATOM 656 N N . GLY A 1 86 ? 7.778 0.216 0.368 1.00 98.44 86 GLY A N 1
ATOM 657 C CA . GLY A 1 86 ? 6.746 -0.285 -0.541 1.00 98.44 86 GLY A CA 1
ATOM 658 C C . GLY A 1 86 ? 7.251 -0.481 -1.971 1.00 98.44 86 GLY A C 1
ATOM 659 O O . GLY A 1 86 ? 8.428 -0.288 -2.268 1.00 98.44 86 GLY A O 1
ATOM 660 N N . PHE A 1 87 ? 6.337 -0.799 -2.892 1.00 98.56 87 PHE A N 1
ATOM 661 C CA . PHE A 1 87 ? 6.651 -0.974 -4.318 1.00 98.56 87 PHE A CA 1
ATOM 662 C C . PHE A 1 87 ? 7.414 0.200 -4.944 1.00 98.56 87 PHE A C 1
ATOM 664 O O . PHE A 1 87 ? 8.312 -0.034 -5.747 1.00 98.56 87 PHE A O 1
ATOM 671 N N . GLY A 1 88 ? 7.114 1.444 -4.558 1.00 98.25 88 GLY A N 1
ATOM 672 C CA . GLY A 1 88 ? 7.863 2.614 -5.027 1.00 98.25 88 GLY A CA 1
ATOM 673 C C . GLY A 1 88 ? 9.328 2.595 -4.579 1.00 98.25 88 GLY A C 1
ATOM 674 O O . GLY A 1 88 ? 10.223 2.731 -5.407 1.00 98.25 88 GLY A O 1
ATOM 675 N N . GLY A 1 89 ? 9.578 2.361 -3.288 1.00 98.50 89 GLY A N 1
ATOM 676 C CA . GLY A 1 89 ? 10.933 2.303 -2.738 1.00 98.50 89 GLY A CA 1
ATOM 677 C C . GLY A 1 89 ? 11.747 1.131 -3.278 1.00 98.50 89 GLY A C 1
ATOM 678 O O . GLY A 1 89 ? 12.891 1.313 -3.683 1.00 98.50 89 GLY A O 1
ATOM 679 N N . LEU A 1 90 ? 11.123 -0.047 -3.386 1.00 98.81 90 LEU A N 1
ATOM 680 C CA . LEU A 1 90 ? 11.723 -1.217 -4.031 1.00 98.81 90 LEU A CA 1
ATOM 681 C C . LEU A 1 90 ? 12.060 -0.938 -5.501 1.00 98.81 90 LEU A C 1
ATOM 683 O O . LEU A 1 90 ? 13.147 -1.281 -5.952 1.00 98.81 90 LEU A O 1
ATOM 687 N N . SER A 1 91 ? 11.173 -0.261 -6.236 1.00 98.56 91 SER A N 1
ATOM 688 C CA . SER A 1 91 ? 11.445 0.123 -7.625 1.00 98.56 91 SER A CA 1
ATOM 689 C C . SER A 1 91 ? 12.654 1.054 -7.722 1.00 98.56 91 SER A C 1
ATOM 691 O O . SER A 1 91 ? 13.519 0.820 -8.559 1.00 98.56 91 SER A O 1
ATOM 693 N N . PHE A 1 92 ? 12.767 2.067 -6.855 1.00 98.62 92 PHE A N 1
ATOM 694 C CA . PHE A 1 92 ? 13.954 2.928 -6.814 1.00 98.62 92 PHE A CA 1
ATOM 695 C C . PHE A 1 92 ? 15.225 2.137 -6.501 1.00 98.62 92 PHE A C 1
ATOM 697 O O . PHE A 1 92 ? 16.196 2.244 -7.247 1.00 98.62 92 PHE A O 1
ATOM 704 N N . ALA A 1 93 ? 15.210 1.311 -5.453 1.00 98.62 93 ALA A N 1
ATOM 705 C CA . ALA A 1 93 ? 16.362 0.503 -5.061 1.00 98.62 93 ALA A CA 1
ATOM 706 C C . ALA A 1 93 ? 16.839 -0.408 -6.205 1.00 98.62 93 ALA A C 1
ATOM 708 O O . ALA A 1 93 ? 18.021 -0.406 -6.546 1.00 98.62 93 ALA A O 1
ATOM 709 N N . VAL A 1 94 ? 15.916 -1.110 -6.869 1.00 98.69 94 VAL A N 1
ATOM 710 C CA . VAL A 1 94 ? 16.239 -1.966 -8.020 1.00 98.69 94 VAL A CA 1
ATOM 711 C C . VAL A 1 94 ? 16.802 -1.156 -9.187 1.00 98.69 94 VAL A C 1
ATOM 713 O O . VAL A 1 94 ? 17.769 -1.587 -9.812 1.00 98.69 94 VAL A O 1
ATOM 716 N N . ARG A 1 95 ? 16.253 0.029 -9.481 1.00 98.44 95 ARG A N 1
ATOM 717 C CA . ARG A 1 95 ? 16.774 0.888 -10.558 1.00 98.44 95 ARG A CA 1
ATOM 718 C C . ARG A 1 95 ? 18.171 1.427 -10.248 1.00 98.44 95 ARG A C 1
ATOM 720 O O . ARG A 1 95 ? 18.985 1.487 -11.162 1.00 98.44 95 ARG A O 1
ATOM 727 N N . PHE A 1 96 ? 18.483 1.749 -8.992 1.00 98.50 96 PHE A N 1
ATOM 728 C CA . PHE A 1 96 ? 19.852 2.096 -8.596 1.00 98.50 96 PHE A CA 1
ATOM 729 C C . PHE A 1 96 ? 20.807 0.914 -8.755 1.00 98.50 96 PHE A C 1
ATOM 731 O O . PHE A 1 96 ? 21.885 1.083 -9.320 1.00 98.50 96 PHE A O 1
ATOM 738 N N . ILE A 1 97 ? 20.404 -0.290 -8.341 1.00 98.62 97 ILE A N 1
ATOM 739 C CA . ILE A 1 97 ? 21.234 -1.488 -8.522 1.00 98.62 97 ILE A CA 1
ATOM 740 C C . ILE A 1 97 ? 21.502 -1.744 -10.011 1.00 98.62 97 ILE A C 1
ATOM 742 O O . ILE A 1 97 ? 22.640 -1.961 -10.417 1.00 98.62 97 ILE A O 1
ATOM 746 N N . GLN A 1 98 ? 20.475 -1.629 -10.856 1.00 97.94 98 GLN A N 1
ATOM 747 C CA . GLN A 1 98 ? 20.617 -1.739 -12.313 1.00 97.94 98 GLN A CA 1
ATOM 748 C C . GLN A 1 98 ? 21.496 -0.639 -12.927 1.00 97.94 98 GLN A C 1
ATOM 750 O O . GLN A 1 98 ? 22.081 -0.855 -13.985 1.00 97.94 98 GLN A O 1
ATOM 755 N N . ALA A 1 99 ? 21.608 0.519 -12.274 1.00 98.19 99 ALA A N 1
ATOM 756 C CA . ALA A 1 99 ? 22.498 1.607 -12.671 1.00 98.19 99 ALA A CA 1
ATOM 757 C C . ALA A 1 99 ? 23.943 1.445 -12.150 1.00 98.19 99 ALA A C 1
ATOM 759 O O . ALA A 1 99 ? 24.777 2.308 -12.415 1.00 98.19 99 ALA A O 1
ATOM 760 N N . GLY A 1 100 ? 24.253 0.359 -11.430 1.00 98.06 100 GLY A N 1
ATOM 761 C CA . GLY A 1 100 ? 25.609 0.016 -10.987 1.00 98.06 100 GLY A CA 1
ATOM 762 C C . GLY A 1 100 ? 25.903 0.254 -9.503 1.00 98.06 100 GLY A C 1
ATOM 763 O O . GLY A 1 100 ? 27.038 0.037 -9.079 1.00 98.06 100 GLY A O 1
ATOM 764 N N . PHE A 1 101 ? 24.918 0.670 -8.702 1.00 98.25 101 PHE A N 1
ATOM 765 C CA . PHE A 1 101 ? 25.070 0.727 -7.244 1.00 98.25 101 PHE A CA 1
ATOM 766 C C . PHE A 1 101 ? 25.001 -0.677 -6.634 1.00 98.25 101 PHE A C 1
ATOM 768 O O . PHE A 1 101 ? 24.297 -1.555 -7.133 1.00 98.25 101 PHE A O 1
ATOM 775 N N . LYS A 1 102 ? 25.715 -0.900 -5.531 1.00 98.25 102 LYS A N 1
ATOM 776 C CA . LYS A 1 102 ? 25.684 -2.182 -4.816 1.00 98.25 102 LYS A CA 1
ATOM 777 C C . LYS A 1 102 ? 24.594 -2.167 -3.741 1.00 98.25 102 LYS A C 1
ATOM 779 O O . LYS A 1 102 ? 24.470 -1.138 -3.084 1.00 98.25 102 LYS A O 1
ATOM 784 N N . PRO A 1 103 ? 23.844 -3.261 -3.495 1.00 97.88 103 PRO A N 1
ATOM 785 C CA . PRO A 1 103 ? 22.793 -3.312 -2.468 1.00 97.88 103 PRO A CA 1
ATOM 786 C C . PRO A 1 103 ? 23.216 -2.798 -1.081 1.00 97.88 103 PRO A C 1
ATOM 788 O O . PRO A 1 103 ? 22.421 -2.197 -0.362 1.00 97.88 103 PRO A O 1
ATOM 791 N N . GLU A 1 104 ? 24.479 -2.990 -0.702 1.00 97.12 104 GLU A N 1
ATOM 792 C CA . GLU A 1 104 ? 25.059 -2.567 0.577 1.00 97.12 104 GLU A CA 1
ATOM 793 C C . GLU A 1 104 ? 25.115 -1.041 0.733 1.00 97.12 104 GLU A C 1
ATOM 795 O O . GLU A 1 104 ? 25.109 -0.546 1.861 1.00 97.12 104 GLU A O 1
ATOM 800 N N . GLU A 1 105 ? 25.121 -0.301 -0.379 1.00 98.00 105 GLU A N 1
ATOM 801 C CA . GLU A 1 105 ? 25.129 1.165 -0.428 1.00 98.00 105 GLU A CA 1
ATOM 802 C C . GLU A 1 105 ? 23.737 1.783 -0.193 1.00 98.00 105 GLU A C 1
ATOM 804 O O . GLU A 1 105 ? 23.620 3.010 -0.129 1.00 98.00 105 GLU A O 1
ATOM 809 N N . LEU A 1 106 ? 22.687 0.959 -0.072 1.00 98.31 106 LEU A N 1
ATOM 810 C CA . LEU A 1 106 ? 21.300 1.397 0.077 1.00 98.31 106 LEU A CA 1
ATOM 811 C C . LEU A 1 106 ? 20.726 1.021 1.439 1.00 98.31 106 LEU A C 1
ATOM 813 O O . LEU A 1 106 ? 20.992 -0.059 1.968 1.00 98.31 106 LEU A O 1
ATOM 817 N N . ARG A 1 107 ? 19.845 1.873 1.966 1.00 98.50 107 ARG A N 1
ATOM 818 C CA . ARG A 1 107 ? 18.914 1.516 3.045 1.00 98.50 107 ARG A CA 1
ATOM 819 C C . ARG A 1 107 ? 17.510 2.004 2.725 1.00 98.50 107 ARG A C 1
ATOM 821 O O . ARG A 1 107 ? 17.341 3.110 2.216 1.00 98.50 107 ARG A O 1
ATOM 828 N N . LEU A 1 108 ? 16.509 1.177 3.023 1.00 98.75 108 LEU A N 1
ATOM 829 C CA . LEU A 1 108 ? 15.094 1.514 2.876 1.00 98.75 108 LEU A CA 1
ATOM 830 C C . LEU A 1 108 ? 14.479 1.695 4.263 1.00 98.75 108 LEU A C 1
ATOM 832 O O . LEU A 1 108 ? 14.319 0.721 4.989 1.00 98.75 108 LEU A O 1
ATOM 836 N N . VAL A 1 109 ? 14.137 2.924 4.634 1.00 98.56 109 VAL A N 1
ATOM 837 C CA . VAL A 1 109 ? 13.556 3.263 5.940 1.00 98.56 109 VAL A CA 1
ATOM 838 C C . VAL A 1 109 ? 12.036 3.314 5.824 1.00 98.56 109 VAL A C 1
ATOM 840 O O . VAL A 1 109 ? 11.518 4.033 4.971 1.00 98.56 109 VAL A O 1
ATOM 843 N N . ASP A 1 110 ? 11.308 2.581 6.666 1.00 98.38 110 ASP A N 1
ATOM 844 C CA . ASP A 1 110 ? 9.838 2.591 6.671 1.00 98.38 110 ASP A CA 1
ATOM 845 C C . ASP A 1 110 ? 9.271 2.485 8.095 1.00 98.38 110 ASP A C 1
ATOM 847 O O . ASP A 1 110 ? 9.812 1.787 8.958 1.00 98.38 110 ASP A O 1
ATOM 851 N N . ASP A 1 111 ? 8.132 3.148 8.314 1.00 95.69 111 ASP A N 1
ATOM 852 C CA . ASP A 1 111 ? 7.330 3.035 9.535 1.00 95.69 111 ASP A CA 1
ATOM 853 C C . ASP A 1 111 ? 6.822 1.594 9.734 1.00 95.69 111 ASP A C 1
ATOM 855 O O . ASP A 1 111 ? 6.589 1.170 10.865 1.00 95.69 111 ASP A O 1
ATOM 859 N N . ALA A 1 112 ? 6.602 0.861 8.638 1.00 97.56 112 ALA A N 1
ATOM 860 C CA . ALA A 1 112 ? 6.151 -0.525 8.639 1.00 97.56 112 ALA A CA 1
ATOM 861 C C . ALA A 1 112 ? 7.173 -1.462 9.288 1.00 97.56 112 ALA A C 1
ATOM 863 O O . ALA A 1 112 ? 8.381 -1.257 9.177 1.00 97.56 112 ALA A O 1
ATOM 864 N N . GLY A 1 113 ? 6.703 -2.559 9.883 1.00 97.88 113 GLY A N 1
ATOM 865 C CA . GLY A 1 113 ? 7.557 -3.660 10.334 1.00 97.88 113 GLY A CA 1
ATOM 866 C C . GLY A 1 113 ? 8.112 -4.564 9.219 1.00 97.88 113 GLY A C 1
ATOM 867 O O . GLY A 1 113 ? 8.592 -5.652 9.521 1.00 97.88 113 GLY A O 1
ATOM 868 N N . GLY A 1 114 ? 8.000 -4.190 7.939 1.00 98.12 114 GLY A N 1
ATOM 869 C CA . GLY A 1 114 ? 8.475 -4.998 6.812 1.00 98.12 114 GLY A CA 1
ATOM 870 C C . GLY A 1 114 ? 8.197 -4.381 5.436 1.00 98.12 114 GLY A C 1
ATOM 871 O O . GLY A 1 114 ? 7.555 -3.336 5.318 1.00 98.12 114 GLY A O 1
ATOM 872 N N . PHE A 1 115 ? 8.659 -5.049 4.375 1.00 98.56 115 PHE A N 1
ATOM 873 C CA . PHE A 1 115 ? 8.444 -4.614 2.989 1.00 98.56 115 PHE A CA 1
ATOM 874 C C . PHE A 1 115 ? 6.972 -4.680 2.562 1.00 98.56 115 PHE A C 1
ATOM 876 O O . PHE A 1 115 ? 6.204 -5.540 3.001 1.00 98.56 115 PHE A O 1
ATOM 883 N N . GLY A 1 116 ? 6.602 -3.801 1.625 1.00 97.88 116 GLY A N 1
ATOM 884 C CA . GLY A 1 116 ? 5.316 -3.834 0.920 1.00 97.88 116 GLY A CA 1
ATOM 885 C C . GLY A 1 116 ? 4.484 -2.559 1.042 1.00 97.88 116 GLY A C 1
ATOM 886 O O . GLY A 1 116 ? 3.582 -2.353 0.228 1.00 97.88 116 GLY A O 1
ATOM 887 N N . GLY A 1 117 ? 4.790 -1.669 1.994 1.00 97.69 117 GLY A N 1
ATOM 888 C CA . GLY A 1 117 ? 4.093 -0.388 2.163 1.00 97.69 117 GLY A CA 1
ATOM 889 C C . GLY A 1 117 ? 2.580 -0.588 2.297 1.00 97.69 117 GLY A C 1
ATOM 890 O O . GLY A 1 117 ? 2.120 -1.234 3.235 1.00 97.69 117 GLY A O 1
ATOM 891 N N . THR A 1 118 ? 1.787 -0.105 1.336 1.00 97.88 118 THR A N 1
ATOM 892 C CA . THR A 1 118 ? 0.333 -0.358 1.278 1.00 97.88 118 THR A CA 1
ATOM 893 C C . THR A 1 118 ? -0.023 -1.831 1.511 1.00 97.88 118 THR A C 1
ATOM 895 O O . THR A 1 118 ? -0.935 -2.115 2.286 1.00 97.88 118 THR A O 1
ATOM 898 N N . TRP A 1 119 ? 0.717 -2.761 0.904 1.00 98.25 119 TRP A N 1
ATOM 899 C CA . TRP A 1 119 ? 0.464 -4.208 0.976 1.00 98.25 119 TRP A CA 1
ATOM 900 C C . TRP A 1 119 ? 1.011 -4.860 2.251 1.00 98.25 119 TRP A C 1
ATOM 902 O O . TRP A 1 119 ? 0.598 -5.959 2.621 1.00 98.25 119 TRP A O 1
ATOM 912 N N . TYR A 1 120 ? 1.908 -4.165 2.956 1.00 98.25 120 TYR A N 1
ATOM 913 C CA . TYR A 1 120 ? 2.285 -4.527 4.315 1.00 98.25 120 TYR A CA 1
ATOM 914 C C . TYR A 1 120 ? 1.157 -4.184 5.291 1.00 98.25 120 TYR A C 1
ATOM 916 O O . TYR A 1 120 ? 0.742 -5.038 6.072 1.00 98.25 120 TYR A O 1
ATOM 924 N N . TRP A 1 121 ? 0.661 -2.944 5.234 1.00 97.69 121 TRP A N 1
ATOM 925 C CA . TRP A 1 121 ? -0.299 -2.407 6.198 1.00 97.69 121 TRP A CA 1
ATOM 926 C C . TRP A 1 121 ? -1.699 -2.991 6.043 1.00 97.69 121 TRP A C 1
ATOM 928 O O . TRP A 1 121 ? -2.332 -3.368 7.026 1.00 97.69 121 TRP A O 1
ATOM 938 N N . ASN A 1 122 ? -2.207 -3.046 4.815 1.00 98.06 122 ASN A N 1
ATOM 939 C CA . ASN A 1 122 ? -3.569 -3.484 4.556 1.00 98.06 122 ASN A CA 1
ATOM 940 C C . ASN A 1 122 ? -3.573 -5.003 4.393 1.00 98.06 122 ASN A C 1
ATOM 942 O O . ASN A 1 122 ? -2.963 -5.534 3.469 1.00 98.06 122 ASN A O 1
ATOM 946 N N . ARG A 1 123 ? -4.259 -5.701 5.300 1.00 97.50 123 ARG A N 1
ATOM 947 C CA . ARG A 1 123 ? -4.445 -7.160 5.248 1.00 97.50 123 ARG A CA 1
ATOM 948 C C . ARG A 1 123 ? -5.865 -7.553 5.650 1.00 97.50 123 ARG A C 1
ATOM 950 O O . ARG A 1 123 ? -6.056 -8.522 6.375 1.00 97.50 123 ARG A O 1
ATOM 957 N N . TYR A 1 124 ? -6.844 -6.750 5.239 1.00 98.19 124 TYR A N 1
ATOM 958 C CA . TYR A 1 124 ? -8.261 -7.019 5.470 1.00 98.19 124 TYR A CA 1
ATOM 959 C C . TYR A 1 124 ? -8.788 -8.093 4.497 1.00 98.19 124 TYR A C 1
ATOM 961 O O . TYR A 1 124 ? -8.230 -8.248 3.404 1.00 98.19 124 TYR A O 1
ATOM 969 N N . PRO A 1 125 ? -9.851 -8.831 4.859 1.00 97.69 125 PRO A N 1
ATOM 970 C CA . PRO A 1 125 ? -10.408 -9.882 4.015 1.00 97.69 125 PRO A CA 1
ATOM 971 C C . PRO A 1 125 ? -10.953 -9.299 2.707 1.00 97.69 125 PRO A C 1
ATOM 973 O O . PRO A 1 125 ? -11.604 -8.255 2.698 1.00 97.69 125 PRO A O 1
ATOM 976 N N . GLY A 1 126 ? -10.671 -9.979 1.594 1.00 95.19 126 GLY A N 1
ATOM 977 C CA . GLY A 1 126 ? -11.095 -9.549 0.256 1.00 95.19 126 GLY A CA 1
ATOM 978 C C . GLY A 1 126 ? -10.212 -8.473 -0.390 1.00 95.19 126 GLY A C 1
ATOM 979 O O . GLY A 1 126 ? -10.518 -8.044 -1.501 1.00 95.19 126 GLY A O 1
ATOM 980 N N . LEU A 1 127 ? -9.113 -8.058 0.261 1.00 98.06 127 LEU A N 1
ATOM 981 C CA . LEU A 1 127 ? -8.194 -7.058 -0.286 1.00 98.06 127 LEU A CA 1
ATOM 982 C C . LEU A 1 127 ? -7.616 -7.488 -1.643 1.00 98.06 127 LEU A C 1
ATOM 984 O O . LEU A 1 127 ? -6.961 -8.528 -1.736 1.00 98.06 127 LEU A O 1
ATOM 988 N N . MET A 1 128 ? -7.772 -6.634 -2.653 1.00 97.44 128 MET A N 1
ATOM 989 C CA . MET A 1 128 ? -7.189 -6.783 -3.993 1.00 97.44 128 MET A CA 1
ATOM 990 C C . MET A 1 128 ? -6.703 -5.436 -4.540 1.00 97.44 128 MET A C 1
ATOM 992 O O . MET A 1 128 ? -7.243 -4.389 -4.167 1.00 97.44 128 MET A O 1
ATOM 996 N N . CYS A 1 129 ? -5.733 -5.453 -5.459 1.00 98.12 129 CYS A N 1
ATOM 997 C CA . CYS A 1 129 ? -5.483 -4.289 -6.314 1.00 98.12 129 CYS A CA 1
ATOM 998 C C . CYS A 1 129 ? -6.668 -4.059 -7.266 1.00 98.12 129 CYS A C 1
ATOM 1000 O O . CYS A 1 129 ? -7.353 -4.998 -7.665 1.00 98.12 129 CYS A O 1
ATOM 1002 N N . ASP A 1 130 ? -6.939 -2.803 -7.611 1.00 97.50 130 ASP A N 1
ATOM 1003 C CA . ASP A 1 130 ? -8.033 -2.415 -8.510 1.00 97.50 130 ASP A CA 1
ATOM 1004 C C . ASP A 1 130 ? -7.566 -2.109 -9.939 1.00 97.50 130 ASP A C 1
ATOM 1006 O O . ASP A 1 130 ? -8.402 -1.929 -10.823 1.00 97.50 130 ASP A O 1
ATOM 1010 N N . ILE A 1 131 ? -6.257 -2.105 -10.172 1.00 97.94 131 ILE A N 1
ATOM 1011 C CA . ILE A 1 131 ? -5.609 -2.104 -11.483 1.00 97.94 131 ILE A CA 1
ATOM 1012 C C . ILE A 1 131 ? -5.159 -3.532 -11.794 1.00 97.94 131 ILE A C 1
ATOM 1014 O O . ILE A 1 131 ? -4.801 -4.283 -10.881 1.00 97.94 131 ILE A O 1
ATOM 1018 N N . GLU A 1 132 ? -5.176 -3.912 -13.070 1.00 98.50 132 GLU A N 1
ATOM 1019 C CA . GLU A 1 132 ? -4.698 -5.222 -13.505 1.00 98.50 132 GLU A CA 1
ATOM 1020 C C . GLU A 1 132 ? -3.267 -5.493 -12.997 1.00 98.50 132 GLU A C 1
ATOM 1022 O O . GLU A 1 132 ? -2.351 -4.686 -13.172 1.00 98.50 132 GLU A O 1
ATOM 1027 N N . SER A 1 133 ? -3.064 -6.652 -12.371 1.00 98.69 133 SER A N 1
ATOM 1028 C CA . SER A 1 133 ? -1.817 -7.066 -11.721 1.00 98.69 133 SER A CA 1
ATOM 1029 C C . SER A 1 133 ? -0.619 -7.029 -12.671 1.00 98.69 133 SER A C 1
ATOM 1031 O O . SER A 1 133 ? 0.471 -6.634 -12.263 1.00 98.69 133 SER A O 1
ATOM 1033 N N . TYR A 1 134 ? -0.837 -7.340 -13.952 1.00 98.19 134 TYR A N 1
ATOM 1034 C CA . TYR A 1 134 ? 0.185 -7.388 -15.001 1.00 98.19 134 TYR A CA 1
ATOM 1035 C C . TYR A 1 134 ? 0.817 -6.020 -15.295 1.00 98.19 134 TYR A C 1
ATOM 1037 O O . TYR A 1 134 ? 1.910 -5.970 -15.851 1.00 98.19 134 TYR A O 1
ATOM 1045 N N . ILE A 1 135 ? 0.137 -4.924 -14.936 1.00 97.94 135 ILE A N 1
ATOM 1046 C CA . ILE A 1 135 ? 0.619 -3.541 -15.094 1.00 97.94 135 ILE A CA 1
ATOM 1047 C C . ILE A 1 135 ? 0.744 -2.789 -13.761 1.00 97.94 135 ILE A C 1
ATOM 1049 O O . ILE A 1 135 ? 1.382 -1.740 -13.708 1.00 97.94 135 ILE A O 1
ATOM 1053 N N . TYR A 1 136 ? 0.131 -3.302 -12.691 1.00 98.50 136 TYR A N 1
ATOM 1054 C CA . TYR A 1 136 ? 0.195 -2.721 -11.353 1.00 98.50 136 TYR A CA 1
ATOM 1055 C C . TYR A 1 136 ? 1.443 -3.157 -10.580 1.00 98.50 136 TYR A C 1
ATOM 1057 O O . TYR A 1 136 ? 2.074 -2.352 -9.891 1.00 98.50 136 TYR A O 1
ATOM 1065 N N . MET A 1 137 ? 1.787 -4.445 -10.658 1.00 98.56 137 MET A N 1
ATOM 1066 C CA . MET A 1 137 ? 2.945 -4.995 -9.962 1.00 98.56 137 MET A CA 1
ATOM 1067 C C . MET A 1 137 ? 4.218 -4.517 -10.679 1.00 98.56 137 MET A C 1
ATOM 1069 O O . MET A 1 137 ? 4.363 -4.744 -11.880 1.00 98.56 137 MET A O 1
ATOM 1073 N N . PRO A 1 138 ? 5.154 -3.837 -9.993 1.00 98.06 138 PRO A N 1
ATOM 1074 C CA . PRO A 1 138 ? 6.362 -3.337 -10.641 1.00 98.06 138 PRO A CA 1
ATOM 1075 C C . PRO A 1 138 ? 7.320 -4.489 -10.929 1.00 98.06 138 PRO A C 1
ATOM 1077 O O . PRO A 1 138 ? 7.336 -5.461 -10.188 1.00 98.06 138 PRO A O 1
ATOM 1080 N N . LEU A 1 139 ? 8.196 -4.358 -11.924 1.00 98.06 139 LEU A N 1
ATOM 1081 C CA . LEU A 1 139 ? 9.287 -5.312 -12.176 1.00 98.06 139 LEU A CA 1
ATOM 1082 C C . LEU A 1 139 ? 8.836 -6.737 -12.559 1.00 98.06 139 LEU A C 1
ATOM 1084 O O . LEU A 1 139 ? 9.606 -7.681 -12.409 1.00 98.06 139 LEU A O 1
ATOM 1088 N N . VAL A 1 140 ? 7.591 -6.935 -13.004 1.00 97.50 140 VAL A N 1
ATOM 1089 C CA . VAL A 1 140 ? 7.050 -8.278 -13.305 1.00 97.50 140 VAL A CA 1
ATOM 1090 C C . VAL A 1 140 ? 7.825 -8.948 -14.440 1.00 97.50 140 VAL A C 1
ATOM 1092 O O . VAL A 1 140 ? 8.139 -10.134 -14.370 1.00 97.50 140 VAL A O 1
ATOM 1095 N N . GLU A 1 141 ? 8.215 -8.174 -15.453 1.00 97.62 141 GLU A N 1
ATOM 1096 C CA . GLU A 1 141 ? 9.064 -8.664 -16.538 1.00 97.62 141 GLU A CA 1
ATOM 1097 C C . GLU A 1 141 ? 10.474 -9.019 -16.033 1.00 97.62 141 GLU A C 1
ATOM 1099 O O . GLU A 1 141 ? 10.979 -10.100 -16.322 1.00 97.62 141 GLU A O 1
ATOM 1104 N N . GLU A 1 142 ? 11.089 -8.161 -15.215 1.00 97.81 142 GLU A N 1
ATOM 1105 C CA . GLU A 1 142 ? 12.425 -8.390 -14.656 1.00 97.81 142 GLU A CA 1
ATOM 1106 C C . GLU A 1 142 ? 12.461 -9.538 -13.634 1.00 97.81 142 GLU A C 1
ATOM 1108 O O . GLU A 1 142 ? 13.467 -10.240 -13.502 1.00 97.81 142 GLU A O 1
ATOM 1113 N N . THR A 1 143 ? 11.379 -9.752 -12.885 1.00 97.75 143 THR A N 1
ATOM 1114 C CA . THR A 1 143 ? 11.255 -10.870 -11.941 1.00 97.75 143 THR A CA 1
ATOM 1115 C C . THR A 1 143 ? 10.963 -12.184 -12.655 1.00 97.75 143 THR A C 1
ATOM 1117 O O . THR A 1 143 ? 11.430 -13.218 -12.176 1.00 97.75 143 THR A O 1
ATOM 1120 N N . GLY A 1 144 ? 10.271 -12.141 -13.798 1.00 96.88 144 GLY A N 1
ATOM 1121 C CA . GLY A 1 144 ? 9.710 -13.315 -14.468 1.00 96.88 144 GLY A CA 1
ATOM 1122 C C . GLY A 1 144 ? 8.482 -13.877 -13.746 1.00 96.88 144 GLY A C 1
ATOM 1123 O O . GLY A 1 144 ? 8.076 -15.007 -14.010 1.00 96.88 144 GLY A O 1
ATOM 1124 N N . TYR A 1 145 ? 7.915 -13.124 -12.801 1.00 98.25 145 TYR A N 1
ATOM 1125 C CA . TYR A 1 145 ? 6.763 -13.559 -12.024 1.00 98.25 145 TYR A CA 1
ATOM 1126 C C . TYR A 1 145 ? 5.497 -13.543 -12.886 1.00 98.25 145 TYR A C 1
ATOM 1128 O O . TYR A 1 145 ? 5.269 -12.604 -13.641 1.00 98.25 145 TYR A O 1
ATOM 1136 N N . MET A 1 146 ? 4.649 -14.560 -12.747 1.00 98.38 146 MET A N 1
ATOM 1137 C CA . MET A 1 146 ? 3.318 -14.589 -13.356 1.00 98.38 146 MET A CA 1
ATOM 1138 C C . MET A 1 146 ? 2.277 -14.367 -12.255 1.00 98.38 146 MET A C 1
ATOM 1140 O O . MET A 1 146 ? 2.075 -15.276 -11.444 1.00 98.38 146 MET A O 1
ATOM 1144 N N . PRO A 1 147 ? 1.606 -13.200 -12.204 1.00 98.56 147 PRO A N 1
ATOM 1145 C CA . PRO A 1 147 ? 0.523 -12.981 -11.254 1.00 98.56 147 PRO A CA 1
ATOM 1146 C C . PRO A 1 147 ? -0.577 -14.032 -11.412 1.00 98.56 147 PRO A C 1
ATOM 1148 O O . PRO A 1 147 ? -0.966 -14.367 -12.530 1.00 98.56 147 PRO A O 1
ATOM 1151 N N . LYS A 1 148 ? -1.099 -14.551 -10.300 1.00 98.38 148 LYS A N 1
ATOM 1152 C CA . LYS A 1 148 ? -2.079 -15.651 -10.245 1.00 98.38 148 LYS A CA 1
ATOM 1153 C C . LYS A 1 148 ? -3.455 -15.250 -10.777 1.00 98.38 148 LYS A C 1
ATOM 1155 O O . LYS A 1 148 ? -4.208 -16.105 -11.242 1.00 98.38 148 LYS A O 1
ATOM 1160 N N . HIS A 1 149 ? -3.792 -13.966 -10.684 1.00 98.50 149 HIS A N 1
ATOM 1161 C CA . HIS A 1 149 ? -5.089 -13.416 -11.075 1.00 98.50 149 HIS A CA 1
ATOM 1162 C C . HIS A 1 149 ? -4.924 -12.100 -11.834 1.00 98.50 149 HIS A C 1
ATOM 1164 O O . HIS A 1 149 ? -3.937 -11.391 -11.625 1.00 98.50 149 HIS A O 1
ATOM 1170 N N . LYS A 1 150 ? -5.927 -11.733 -12.644 1.00 98.31 150 LYS A N 1
ATOM 1171 C CA . LYS A 1 150 ? -6.001 -10.416 -13.303 1.00 98.31 150 LYS A CA 1
ATOM 1172 C C . LYS A 1 150 ? -5.947 -9.286 -12.280 1.00 98.31 150 LYS A C 1
ATOM 1174 O O . LYS A 1 150 ? -5.287 -8.289 -12.527 1.00 98.31 150 LYS A O 1
ATOM 1179 N N . TYR A 1 151 ? -6.558 -9.462 -11.108 1.00 98.62 151 TYR A N 1
ATOM 1180 C CA . TYR A 1 151 ? -6.403 -8.556 -9.966 1.00 98.62 151 TYR A CA 1
ATOM 1181 C C . TYR A 1 151 ? -5.815 -9.325 -8.786 1.00 98.62 151 TYR A C 1
ATOM 1183 O O . TYR A 1 151 ? -6.462 -10.210 -8.229 1.00 98.62 151 TYR A O 1
ATOM 1191 N N . SER A 1 152 ? -4.575 -9.029 -8.415 1.00 98.56 152 SER A N 1
ATOM 1192 C CA . SER A 1 152 ? -3.884 -9.750 -7.347 1.00 98.56 152 SER A CA 1
ATOM 1193 C C . SER A 1 152 ? -4.459 -9.426 -5.973 1.00 98.56 152 SER A C 1
ATOM 1195 O O . SER A 1 152 ? -4.784 -8.277 -5.660 1.00 98.56 152 SER A O 1
ATOM 1197 N N . TYR A 1 153 ? -4.552 -10.454 -5.131 1.00 98.06 153 TYR A N 1
ATOM 1198 C CA . TYR A 1 153 ? -4.954 -10.309 -3.736 1.00 98.06 153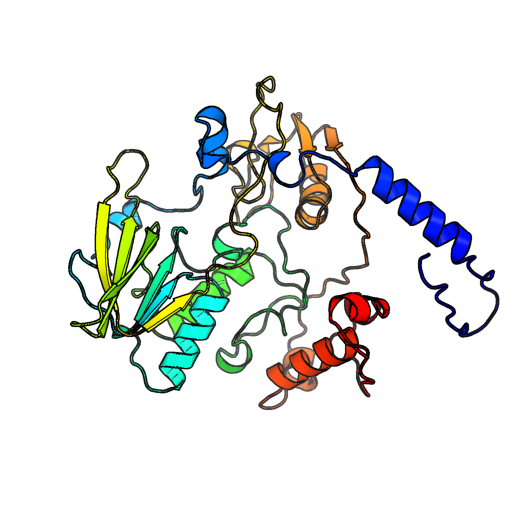 TYR A CA 1
ATOM 1199 C C . TYR A 1 153 ? -3.813 -9.723 -2.896 1.00 98.06 153 TYR A C 1
ATOM 1201 O O . TYR A 1 153 ? -2.632 -9.839 -3.229 1.00 98.06 153 TYR A O 1
ATOM 1209 N N . GLY A 1 154 ? -4.160 -9.099 -1.770 1.00 97.56 154 GLY A N 1
ATOM 1210 C CA . GLY A 1 154 ? -3.195 -8.412 -0.910 1.00 97.56 154 GLY A CA 1
ATOM 1211 C C . GLY A 1 154 ? -2.064 -9.302 -0.380 1.00 97.56 154 GLY A C 1
ATOM 1212 O O . GLY A 1 154 ? -0.948 -8.820 -0.193 1.00 97.56 154 GLY A O 1
ATOM 1213 N N . ASN A 1 155 ? -2.316 -10.598 -0.161 1.00 96.69 155 ASN A N 1
ATOM 1214 C CA . ASN A 1 155 ? -1.277 -11.557 0.222 1.00 96.69 155 ASN A CA 1
ATOM 1215 C C . ASN A 1 155 ? -0.243 -11.757 -0.895 1.00 96.69 155 ASN A C 1
ATOM 1217 O O . ASN A 1 155 ? 0.945 -11.624 -0.627 1.00 96.69 155 ASN A O 1
ATOM 1221 N N . GLU A 1 156 ? -0.688 -11.976 -2.135 1.00 98.44 156 GLU A N 1
ATOM 1222 C CA . GLU A 1 156 ? 0.187 -12.114 -3.303 1.00 98.44 156 GLU A CA 1
ATOM 1223 C C . GLU A 1 156 ? 1.027 -10.851 -3.519 1.00 98.44 156 GLU A C 1
ATOM 1225 O O . GLU A 1 156 ? 2.230 -10.936 -3.734 1.00 98.44 156 GLU A O 1
ATOM 1230 N N . LEU A 1 157 ? 0.422 -9.668 -3.388 1.00 98.69 157 LEU A N 1
ATOM 1231 C CA . LEU A 1 157 ? 1.124 -8.392 -3.558 1.00 98.69 157 LEU A CA 1
ATOM 1232 C C . LEU A 1 157 ? 2.195 -8.173 -2.481 1.00 98.69 157 LEU A C 1
ATOM 1234 O O . LEU A 1 157 ? 3.285 -7.675 -2.770 1.00 98.69 157 LEU A O 1
ATOM 1238 N N . ARG A 1 158 ? 1.915 -8.578 -1.238 1.00 97.88 158 ARG A N 1
ATOM 1239 C CA . ARG A 1 158 ? 2.889 -8.534 -0.141 1.00 97.88 158 ARG A CA 1
ATOM 1240 C C . ARG A 1 158 ? 4.007 -9.555 -0.339 1.00 97.88 158 ARG A C 1
ATOM 1242 O O . ARG A 1 158 ? 5.173 -9.210 -0.171 1.00 97.88 158 ARG A O 1
ATOM 1249 N N . GLU A 1 159 ? 3.679 -10.794 -0.685 1.00 98.25 159 GLU A N 1
ATOM 1250 C CA . GLU A 1 159 ? 4.663 -11.838 -1.000 1.00 98.25 159 GLU A CA 1
ATOM 1251 C C . GLU A 1 159 ? 5.562 -11.399 -2.157 1.00 98.25 159 GLU A C 1
ATOM 1253 O O . GLU A 1 159 ? 6.781 -11.506 -2.064 1.00 98.25 159 GLU A O 1
ATOM 1258 N N . TYR A 1 160 ? 4.983 -10.788 -3.189 1.00 98.75 160 TYR A N 1
ATOM 1259 C CA . TYR A 1 160 ? 5.722 -10.246 -4.319 1.00 98.75 160 TYR A CA 1
ATOM 1260 C C . TYR A 1 160 ? 6.690 -9.123 -3.922 1.00 98.75 160 TYR A C 1
ATOM 1262 O O . TYR A 1 160 ? 7.815 -9.085 -4.411 1.00 98.75 160 TYR A O 1
ATOM 1270 N N . ALA A 1 161 ? 6.310 -8.235 -2.994 1.00 98.75 161 ALA A N 1
ATOM 1271 C CA . ALA A 1 161 ? 7.233 -7.226 -2.467 1.00 98.75 161 ALA A CA 1
ATOM 1272 C C . ALA A 1 161 ? 8.467 -7.866 -1.805 1.00 98.75 161 ALA A C 1
ATOM 1274 O O . ALA A 1 161 ? 9.584 -7.386 -1.988 1.00 98.75 161 ALA A O 1
ATOM 1275 N N . ASN A 1 162 ? 8.267 -8.963 -1.067 1.00 98.50 162 ASN A N 1
ATOM 1276 C CA . ASN A 1 162 ? 9.364 -9.713 -0.456 1.00 98.50 162 ASN A CA 1
ATOM 1277 C C . ASN A 1 162 ? 10.200 -10.443 -1.518 1.00 98.50 162 ASN A C 1
ATOM 1279 O O . ASN A 1 162 ? 11.418 -10.348 -1.471 1.00 98.50 162 ASN A O 1
ATOM 1283 N N . LEU A 1 163 ? 9.569 -11.047 -2.533 1.00 98.69 163 LEU A N 1
ATOM 1284 C CA . LEU A 1 163 ? 10.261 -11.664 -3.672 1.00 98.69 163 LEU A CA 1
ATOM 1285 C C . LEU A 1 163 ? 11.170 -10.666 -4.397 1.00 98.69 163 LEU A C 1
ATOM 1287 O O . LEU A 1 163 ? 12.304 -10.997 -4.736 1.00 98.69 163 LEU A O 1
ATOM 1291 N N . VAL A 1 164 ? 10.695 -9.438 -4.630 1.00 98.81 164 VAL A N 1
ATOM 1292 C CA . VAL A 1 164 ? 11.515 -8.366 -5.213 1.00 98.81 164 VAL A CA 1
ATOM 1293 C C . VAL A 1 164 ? 12.675 -8.013 -4.283 1.00 98.81 164 VAL A C 1
ATOM 1295 O O . VAL A 1 164 ? 13.801 -7.874 -4.751 1.00 98.81 164 VAL A O 1
ATOM 1298 N N . ALA A 1 165 ? 12.439 -7.888 -2.976 1.00 98.69 165 ALA A N 1
ATOM 1299 C CA . ALA A 1 165 ? 13.526 -7.620 -2.041 1.00 98.69 165 ALA A CA 1
ATOM 1300 C C . ALA A 1 165 ? 14.590 -8.735 -2.074 1.00 98.69 165 ALA A C 1
ATOM 1302 O O . ALA A 1 165 ? 15.780 -8.440 -2.151 1.00 98.69 165 ALA A O 1
ATOM 1303 N N . ASP A 1 166 ? 14.174 -10.000 -2.097 1.00 98.50 166 ASP A N 1
ATOM 1304 C CA . ASP A 1 166 ? 15.078 -11.152 -2.110 1.00 98.50 166 ASP A CA 1
ATOM 1305 C C . ASP A 1 166 ? 15.867 -11.245 -3.423 1.00 98.50 166 ASP A C 1
ATOM 1307 O O . ASP A 1 166 ? 17.087 -11.394 -3.401 1.00 98.50 166 ASP A O 1
ATOM 1311 N N . LYS A 1 167 ? 15.208 -11.070 -4.579 1.00 98.50 167 LYS A N 1
ATOM 1312 C CA . LYS A 1 167 ? 15.846 -11.174 -5.906 1.00 98.50 167 LYS A CA 1
ATOM 1313 C C . LYS A 1 167 ? 16.993 -10.175 -6.113 1.00 98.50 167 LYS A C 1
ATOM 1315 O O . LYS A 1 167 ? 17.896 -10.446 -6.903 1.00 98.50 167 LYS A O 1
ATOM 1320 N N . TRP A 1 168 ? 16.964 -9.038 -5.419 1.00 98.62 168 TRP A N 1
ATOM 1321 C CA . TRP A 1 168 ? 17.991 -7.994 -5.498 1.00 98.62 168 TRP A CA 1
ATOM 1322 C C . TRP A 1 168 ? 18.800 -7.820 -4.203 1.00 98.62 168 TRP A C 1
ATOM 1324 O O . TRP A 1 168 ? 19.450 -6.791 -4.035 1.00 98.62 168 TRP A O 1
ATOM 1334 N N . ASN A 1 169 ? 18.805 -8.819 -3.310 1.00 98.31 169 ASN A N 1
ATOM 1335 C CA . ASN A 1 169 ? 19.578 -8.812 -2.059 1.00 98.31 169 ASN A CA 1
ATOM 1336 C C . ASN A 1 169 ? 19.297 -7.581 -1.172 1.00 98.31 169 ASN A C 1
ATOM 1338 O O . ASN A 1 169 ? 20.202 -6.971 -0.606 1.00 98.31 169 ASN A O 1
ATOM 1342 N N . LEU A 1 170 ? 18.024 -7.194 -1.073 1.00 98.31 170 LEU A N 1
ATOM 1343 C CA . LEU A 1 170 ? 17.552 -6.060 -0.276 1.00 98.31 170 LEU A CA 1
ATOM 1344 C C . LEU A 1 170 ? 16.963 -6.478 1.078 1.00 98.31 170 LEU A C 1
ATOM 1346 O O . LEU A 1 170 ? 16.599 -5.606 1.866 1.00 98.31 170 LEU A O 1
ATOM 1350 N N . ARG A 1 171 ? 16.833 -7.783 1.358 1.00 96.00 171 ARG A N 1
ATOM 1351 C CA . ARG A 1 171 ? 16.135 -8.312 2.544 1.00 96.00 171 ARG A CA 1
ATOM 1352 C C . ARG A 1 171 ? 16.644 -7.711 3.857 1.00 96.00 171 ARG A C 1
ATOM 1354 O O . ARG A 1 171 ? 15.843 -7.345 4.712 1.00 96.00 171 ARG A O 1
ATOM 1361 N N . ASP A 1 172 ? 17.957 -7.572 3.973 1.00 96.00 172 ASP A N 1
ATOM 1362 C CA . ASP A 1 172 ? 18.689 -7.014 5.111 1.00 96.00 172 ASP A CA 1
ATOM 1363 C C . ASP A 1 172 ? 18.998 -5.511 4.949 1.00 96.00 172 ASP A C 1
ATOM 1365 O O . ASP A 1 172 ? 19.769 -4.941 5.710 1.00 96.00 172 ASP A O 1
ATOM 1369 N N . LYS A 1 173 ? 18.420 -4.834 3.951 1.00 98.25 173 LYS A N 1
ATOM 1370 C CA . LYS A 1 173 ? 18.610 -3.388 3.720 1.00 98.25 173 LYS A CA 1
ATOM 1371 C C . LYS A 1 173 ? 17.434 -2.551 4.226 1.00 98.25 173 LYS A C 1
ATOM 1373 O O . LYS A 1 173 ? 17.479 -1.321 4.172 1.00 98.25 173 LYS A O 1
ATOM 1378 N N . GLY A 1 174 ? 16.379 -3.206 4.712 1.00 97.94 174 GLY A N 1
ATOM 1379 C CA . GLY A 1 174 ? 15.228 -2.568 5.341 1.00 97.94 174 GLY A CA 1
ATOM 1380 C C . GLY A 1 174 ? 15.531 -2.097 6.764 1.00 97.94 174 GLY A C 1
ATOM 1381 O O . GLY A 1 174 ? 16.099 -2.826 7.572 1.00 97.94 174 GLY A O 1
ATOM 1382 N N . VAL A 1 175 ? 15.125 -0.876 7.087 1.00 98.06 175 VAL A N 1
ATOM 1383 C CA . VAL A 1 175 ? 15.207 -0.268 8.415 1.00 98.06 175 VAL A CA 1
ATOM 1384 C C . VAL A 1 175 ? 13.770 -0.002 8.850 1.00 98.06 175 VAL A C 1
ATOM 1386 O O . VAL A 1 175 ? 13.171 1.018 8.510 1.00 98.06 175 VAL A O 1
ATOM 1389 N N . PHE A 1 176 ? 13.194 -0.995 9.522 1.00 98.31 176 PHE A N 1
ATOM 1390 C CA . PHE A 1 176 ? 11.766 -1.071 9.823 1.00 98.31 176 PHE A CA 1
ATOM 1391 C C . PHE A 1 176 ? 11.411 -0.508 11.195 1.00 98.31 176 PHE A C 1
ATOM 1393 O O . PHE A 1 176 ? 12.271 -0.387 12.074 1.00 98.31 176 PHE A O 1
ATOM 1400 N N . ARG A 1 177 ? 10.114 -0.228 11.385 1.00 97.44 177 ARG A N 1
ATOM 1401 C CA . ARG A 1 177 ? 9.565 0.470 12.563 1.00 97.44 177 ARG A CA 1
ATOM 1402 C C . ARG A 1 177 ? 10.191 1.855 12.759 1.00 97.44 177 ARG A C 1
ATOM 1404 O O . ARG A 1 177 ? 10.263 2.342 13.888 1.00 97.44 177 ARG A O 1
ATOM 1411 N N . SER A 1 178 ? 10.667 2.466 11.678 1.00 97.56 178 SER A N 1
ATOM 1412 C CA . SER A 1 178 ? 11.541 3.631 11.714 1.00 97.56 178 SER A CA 1
ATOM 1413 C C . SER A 1 178 ? 10.922 4.797 10.968 1.00 97.56 178 SER A C 1
ATOM 1415 O O . SER A 1 178 ? 10.756 4.763 9.750 1.00 97.56 178 SER A O 1
ATOM 1417 N N . ARG A 1 179 ? 10.635 5.864 11.712 1.00 96.25 179 ARG A N 1
ATOM 1418 C CA . ARG A 1 179 ? 10.092 7.100 11.164 1.00 96.25 179 ARG A CA 1
ATOM 1419 C C . ARG A 1 179 ? 11.180 8.134 10.969 1.00 96.25 179 ARG A C 1
ATOM 1421 O O . ARG A 1 179 ? 11.798 8.561 11.939 1.00 96.25 179 ARG A O 1
ATOM 1428 N N . VAL A 1 180 ? 11.332 8.620 9.742 1.00 97.44 180 VAL A N 1
ATOM 1429 C CA . VAL A 1 180 ? 12.115 9.834 9.487 1.00 97.44 180 VAL A CA 1
ATOM 1430 C C . VAL A 1 180 ? 11.324 11.057 9.954 1.00 97.44 180 VAL A C 1
ATOM 1432 O O . VAL A 1 180 ? 10.218 11.304 9.469 1.00 97.44 180 VAL A O 1
ATOM 1435 N N . ASN A 1 181 ? 11.891 11.817 10.890 1.00 95.81 181 ASN A N 1
ATOM 1436 C CA . ASN A 1 181 ? 11.281 13.024 11.455 1.00 95.81 181 ASN A CA 1
ATOM 1437 C C . ASN A 1 181 ? 11.903 14.307 10.899 1.00 95.81 181 ASN A C 1
ATOM 1439 O O . ASN A 1 181 ? 11.204 15.311 10.765 1.00 95.81 181 ASN A O 1
ATOM 1443 N N . THR A 1 182 ? 13.197 14.278 10.575 1.00 97.75 182 THR A N 1
ATOM 1444 C CA . THR A 1 182 ? 13.942 15.443 10.087 1.00 97.75 182 THR A CA 1
ATOM 1445 C C . THR A 1 182 ? 14.812 15.075 8.889 1.00 97.75 182 THR A C 1
ATOM 1447 O O . THR A 1 182 ? 15.318 13.959 8.779 1.00 97.75 182 THR A O 1
ATOM 1450 N N . LEU A 1 183 ? 14.958 16.036 7.979 1.00 97.50 183 LEU A N 1
ATOM 1451 C CA . LEU A 1 183 ? 15.862 15.995 6.834 1.00 97.50 183 LEU A CA 1
ATOM 1452 C C . LEU A 1 183 ? 16.523 17.370 6.735 1.00 97.50 183 LEU A C 1
ATOM 1454 O O . LEU A 1 183 ? 15.870 18.334 6.337 1.00 97.50 183 LEU A O 1
ATOM 1458 N N . GLY A 1 184 ? 17.783 17.461 7.147 1.00 98.19 184 GLY A N 1
ATOM 1459 C CA . GLY A 1 184 ? 18.615 18.656 7.014 1.00 98.19 184 GLY A CA 1
ATOM 1460 C C . GLY A 1 184 ? 19.696 18.445 5.962 1.00 98.19 184 GLY A C 1
ATOM 1461 O O . GLY A 1 184 ? 20.134 17.318 5.753 1.00 98.19 184 GLY A O 1
ATOM 1462 N N . TRP A 1 185 ? 20.126 19.511 5.298 1.00 98.50 185 TRP A N 1
ATOM 1463 C CA . TRP A 1 185 ? 21.303 19.485 4.433 1.00 98.50 185 TRP A CA 1
ATOM 1464 C C . TRP A 1 185 ? 22.475 20.142 5.165 1.00 98.50 185 TRP A C 1
ATOM 1466 O O . TRP A 1 185 ? 22.324 21.233 5.706 1.00 98.50 185 TRP A O 1
ATOM 1476 N N . ASP A 1 186 ? 23.611 19.455 5.200 1.00 98.12 186 ASP A N 1
ATOM 1477 C CA . ASP A 1 186 ? 24.892 19.962 5.682 1.00 98.12 186 ASP A CA 1
ATOM 1478 C C . ASP A 1 186 ? 25.724 20.422 4.477 1.00 98.12 186 ASP A C 1
ATOM 1480 O O . ASP A 1 186 ? 26.185 19.598 3.678 1.00 98.12 186 ASP A O 1
ATOM 1484 N N . ASP A 1 187 ? 25.891 21.739 4.336 1.00 98.00 187 ASP A N 1
ATOM 1485 C CA . ASP A 1 187 ? 26.626 22.362 3.231 1.00 98.00 187 ASP A CA 1
ATOM 1486 C C . ASP A 1 187 ? 28.134 22.072 3.263 1.00 98.00 187 ASP A C 1
ATOM 1488 O O . ASP A 1 187 ? 28.756 21.963 2.201 1.00 98.00 187 ASP A O 1
ATOM 1492 N N . GLU A 1 188 ? 28.724 21.913 4.451 1.00 97.19 188 GLU A N 1
ATOM 1493 C CA . GLU A 1 188 ? 30.156 21.641 4.605 1.00 97.19 188 GLU A CA 1
ATOM 1494 C C . GLU A 1 188 ? 30.455 20.176 4.269 1.00 97.19 188 GLU A C 1
ATOM 1496 O O . GLU A 1 188 ? 31.273 19.883 3.390 1.00 97.19 188 GLU A O 1
ATOM 1501 N N . GLY A 1 189 ? 29.730 19.250 4.903 1.00 95.00 189 GLY A N 1
ATOM 1502 C CA . GLY A 1 189 ? 29.870 17.812 4.670 1.00 95.00 189 GLY A CA 1
ATOM 1503 C C . GLY A 1 189 ? 29.298 17.339 3.331 1.00 95.00 189 GLY A C 1
ATOM 1504 O O . GLY A 1 189 ? 29.629 16.244 2.862 1.00 95.00 189 GLY A O 1
ATOM 1505 N N . LYS A 1 190 ? 28.448 18.153 2.689 1.00 97.75 190 LYS A N 1
ATOM 1506 C CA . LYS A 1 190 ? 27.681 17.810 1.479 1.00 97.75 190 LYS A CA 1
ATOM 1507 C C . LYS A 1 190 ? 26.915 16.507 1.677 1.00 97.75 190 LYS A C 1
ATOM 1509 O O . LYS A 1 190 ? 27.062 15.544 0.910 1.00 97.75 190 LYS A O 1
ATOM 1514 N N . ARG A 1 191 ? 26.162 16.450 2.773 1.00 98.44 191 ARG A N 1
ATOM 1515 C CA . ARG A 1 191 ? 25.353 15.297 3.174 1.00 98.44 191 ARG A CA 1
ATOM 1516 C C . ARG A 1 191 ? 23.988 15.749 3.646 1.00 98.44 191 ARG A C 1
ATOM 1518 O O . ARG A 1 191 ? 23.833 16.787 4.276 1.00 98.44 191 ARG A O 1
ATOM 1525 N N . TRP A 1 192 ? 23.004 14.900 3.410 1.00 98.69 192 TRP A N 1
ATOM 1526 C CA . TRP A 1 192 ? 21.779 14.921 4.185 1.00 98.69 192 TRP A CA 1
ATOM 1527 C C . TRP A 1 192 ? 22.066 14.403 5.590 1.00 98.69 192 TRP A C 1
ATOM 1529 O O . TRP A 1 192 ? 22.710 13.367 5.732 1.00 98.69 192 TRP A O 1
ATOM 1539 N N . VAL A 1 193 ? 21.556 15.100 6.598 1.00 98.56 193 VAL A N 1
ATOM 1540 C CA . VAL A 1 193 ? 21.496 14.686 8.001 1.00 98.56 193 VAL A CA 1
ATOM 1541 C C . VAL A 1 193 ? 20.048 14.305 8.294 1.00 98.56 193 VAL A C 1
ATOM 1543 O O . VAL A 1 193 ? 19.133 15.122 8.146 1.00 98.56 193 VAL A O 1
ATOM 1546 N N . ILE A 1 194 ? 19.821 13.038 8.629 1.00 98.62 194 ILE A N 1
ATOM 1547 C CA . ILE A 1 194 ? 18.491 12.439 8.726 1.00 98.62 194 ILE A CA 1
ATOM 1548 C C . ILE A 1 194 ? 18.254 11.963 10.156 1.00 98.62 194 ILE A C 1
ATOM 1550 O O . ILE A 1 194 ? 18.926 11.043 10.615 1.00 98.62 194 ILE A O 1
ATOM 1554 N N . GLY A 1 195 ? 17.262 12.546 10.831 1.00 98.50 195 GLY A N 1
ATOM 1555 C CA . GLY A 1 195 ? 16.816 12.099 12.150 1.00 98.50 195 GLY A CA 1
ATOM 1556 C C . GLY A 1 195 ? 15.711 11.053 12.035 1.00 98.50 195 GLY A C 1
ATOM 1557 O O . GLY A 1 195 ? 14.649 11.305 11.452 1.00 98.50 195 GLY A O 1
ATOM 1558 N N . ILE A 1 196 ? 15.951 9.879 12.612 1.00 98.38 196 ILE A N 1
ATOM 1559 C CA . ILE A 1 196 ? 15.090 8.700 12.548 1.00 98.38 196 ILE A CA 1
ATOM 1560 C C . ILE A 1 196 ? 14.709 8.282 13.965 1.00 98.38 196 ILE A C 1
ATOM 1562 O O . ILE A 1 196 ? 15.570 8.059 14.804 1.00 98.38 196 ILE A O 1
ATOM 1566 N N . LYS A 1 197 ? 13.412 8.101 14.215 1.00 97.62 197 LYS A N 1
ATOM 1567 C CA . LYS A 1 197 ? 12.908 7.491 15.448 1.00 97.62 197 LYS A CA 1
ATOM 1568 C C . LYS A 1 197 ? 12.462 6.063 15.176 1.00 97.62 197 LYS A C 1
ATOM 1570 O O . LYS A 1 197 ? 11.482 5.853 14.458 1.00 97.62 197 LYS A O 1
ATOM 1575 N N . GLN A 1 198 ? 13.157 5.092 15.758 1.00 96.88 198 GLN A N 1
ATOM 1576 C CA . GLN A 1 198 ? 12.860 3.669 15.626 1.00 96.88 198 GLN A CA 1
ATOM 1577 C C . GLN A 1 198 ? 12.123 3.132 16.858 1.00 96.88 198 GLN A C 1
ATOM 1579 O O . GLN A 1 198 ? 12.632 3.178 17.975 1.00 96.88 198 GLN A O 1
ATOM 1584 N N . SER A 1 199 ? 10.935 2.559 16.662 1.00 95.25 199 SER A N 1
ATOM 1585 C CA . SER A 1 199 ? 10.219 1.838 17.719 1.00 95.25 199 SER A CA 1
ATOM 1586 C C . SER A 1 199 ? 10.810 0.442 17.938 1.00 95.25 199 SER A C 1
ATOM 1588 O O . SER A 1 199 ? 11.156 -0.256 16.983 1.00 95.25 199 SER A O 1
ATOM 1590 N N . ARG A 1 200 ? 10.879 0.008 19.202 1.00 95.19 200 ARG A N 1
ATOM 1591 C CA . ARG A 1 200 ? 11.373 -1.321 19.608 1.00 95.19 200 ARG A CA 1
ATOM 1592 C C . ARG A 1 200 ? 10.280 -2.257 20.130 1.00 95.19 200 ARG A C 1
ATOM 1594 O O . ARG A 1 200 ? 10.563 -3.412 20.426 1.00 95.19 200 ARG A O 1
ATOM 1601 N N . GLY A 1 201 ? 9.031 -1.795 20.164 1.00 93.25 201 GLY A N 1
ATOM 1602 C CA . GLY A 1 201 ? 7.899 -2.507 20.765 1.00 93.25 201 GLY A CA 1
ATOM 1603 C C . GLY A 1 201 ? 7.139 -1.640 21.769 1.00 93.25 201 GLY A C 1
ATOM 1604 O O . GLY A 1 201 ? 7.591 -0.538 22.075 1.00 93.25 201 GLY A O 1
ATOM 1605 N N . PRO A 1 202 ? 5.974 -2.102 22.255 1.00 87.69 202 PRO A N 1
ATOM 1606 C CA . PRO A 1 202 ? 5.171 -1.377 23.243 1.00 87.69 202 PRO A CA 1
ATOM 1607 C C . PRO A 1 202 ? 5.879 -1.208 24.596 1.00 87.69 202 PRO A C 1
ATOM 1609 O O . PRO A 1 202 ? 5.704 -0.173 25.230 1.00 87.69 202 PRO A O 1
ATOM 1612 N N . ASP A 1 203 ? 6.710 -2.175 24.991 1.00 88.06 203 ASP A N 1
ATOM 1613 C CA . ASP A 1 203 ? 7.358 -2.218 26.311 1.00 88.06 203 ASP A CA 1
ATOM 1614 C C . ASP A 1 203 ? 8.838 -1.809 26.274 1.00 88.06 203 ASP A C 1
ATOM 1616 O O . ASP A 1 203 ? 9.583 -2.028 27.228 1.00 88.06 203 ASP A O 1
ATOM 1620 N N . GLN A 1 204 ? 9.291 -1.227 25.160 1.00 92.50 204 GLN A N 1
ATOM 1621 C CA . GLN A 1 204 ? 10.670 -0.780 24.993 1.00 92.50 204 GLN A CA 1
ATOM 1622 C C . GLN A 1 204 ? 10.720 0.679 24.534 1.00 92.50 204 GLN A C 1
ATOM 1624 O O . GLN A 1 204 ? 9.922 1.086 23.681 1.00 92.50 204 GLN A O 1
ATOM 1629 N N . PRO A 1 205 ? 11.667 1.483 25.056 1.00 93.88 205 PRO A N 1
ATOM 1630 C CA . PRO A 1 205 ? 11.849 2.843 24.581 1.00 93.88 205 PRO A CA 1
ATOM 1631 C C . PRO A 1 205 ? 12.192 2.837 23.089 1.00 93.88 205 PRO A C 1
ATOM 1633 O O . PRO A 1 205 ? 12.863 1.940 22.573 1.00 93.88 205 PRO A O 1
ATOM 1636 N N . SER A 1 206 ? 11.704 3.854 22.381 1.00 95.19 206 SER A N 1
ATOM 1637 C CA . SER A 1 206 ? 12.176 4.104 21.019 1.00 95.19 206 SER A CA 1
ATOM 1638 C C . SER A 1 206 ? 13.633 4.557 21.054 1.00 95.19 206 SER A C 1
ATOM 1640 O O . SER A 1 206 ? 14.070 5.151 22.036 1.00 95.19 206 SER A O 1
ATOM 1642 N N . ILE A 1 207 ? 14.346 4.304 19.965 1.00 95.50 207 ILE A N 1
ATOM 1643 C CA . ILE A 1 207 ? 15.718 4.758 19.758 1.00 95.50 207 ILE A CA 1
ATOM 1644 C C . ILE A 1 207 ? 15.671 5.916 18.768 1.00 95.50 207 ILE A C 1
ATOM 1646 O O . ILE A 1 207 ? 15.013 5.805 17.729 1.00 95.50 207 ILE A O 1
ATOM 1650 N N . ASP A 1 208 ? 16.346 7.011 19.087 1.00 97.19 208 ASP A N 1
ATOM 1651 C CA . ASP A 1 208 ? 16.600 8.091 18.141 1.00 97.19 208 ASP A CA 1
ATOM 1652 C C . ASP A 1 208 ? 17.975 7.856 17.503 1.00 97.19 208 ASP A C 1
ATOM 1654 O O . ASP A 1 208 ? 18.931 7.496 18.187 1.00 97.19 208 ASP A O 1
ATOM 1658 N N . ILE A 1 209 ? 18.036 7.978 16.181 1.00 96.44 209 ILE A N 1
ATOM 1659 C CA . ILE A 1 209 ? 19.214 7.700 15.359 1.00 96.44 209 ILE A CA 1
ATOM 1660 C C . ILE A 1 209 ? 19.383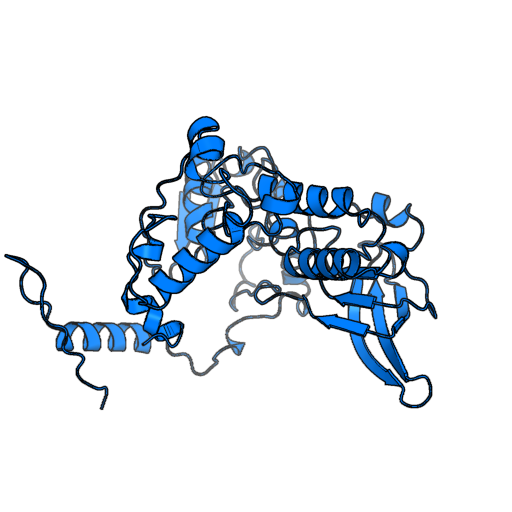 8.876 14.400 1.00 96.44 209 ILE A C 1
ATOM 1662 O O . ILE A 1 209 ? 18.443 9.222 13.680 1.00 96.44 209 ILE A O 1
ATOM 1666 N N . GLU A 1 210 ? 20.570 9.466 14.347 1.00 98.19 210 GLU A N 1
ATOM 1667 C CA . GLU A 1 210 ? 20.964 10.394 13.293 1.00 98.19 210 GLU A CA 1
ATOM 1668 C C . GLU A 1 210 ? 21.887 9.685 12.300 1.00 98.19 210 GLU A C 1
ATOM 1670 O O . GLU A 1 210 ? 22.884 9.080 12.683 1.00 98.19 210 GLU A O 1
ATOM 1675 N N . VAL A 1 211 ? 21.577 9.762 11.006 1.00 98.31 211 VAL A N 1
ATOM 1676 C CA . VAL A 1 211 ? 22.432 9.198 9.950 1.00 98.31 211 VAL A CA 1
ATOM 1677 C C . VAL A 1 211 ? 22.742 10.230 8.881 1.00 98.31 211 VAL A C 1
ATOM 1679 O O . VAL A 1 211 ? 21.973 11.168 8.658 1.00 98.31 211 VAL A O 1
ATOM 1682 N N . ARG A 1 212 ? 23.856 10.033 8.174 1.00 98.56 212 ARG A N 1
ATOM 1683 C CA . ARG A 1 212 ? 24.255 10.850 7.025 1.00 98.56 212 ARG A CA 1
ATOM 1684 C C . ARG A 1 212 ? 24.026 10.113 5.711 1.00 98.56 212 ARG A C 1
ATOM 1686 O O . ARG A 1 212 ? 24.243 8.905 5.618 1.00 98.56 212 ARG A O 1
ATOM 1693 N N . SER A 1 213 ? 23.611 10.836 4.670 1.00 98.50 213 SER A N 1
ATOM 1694 C CA . SER A 1 213 ? 23.490 10.262 3.328 1.00 98.50 213 SER A CA 1
ATOM 1695 C C . SER A 1 213 ? 23.840 11.217 2.195 1.00 98.50 213 SER A C 1
ATOM 1697 O O . SER A 1 213 ? 23.614 12.418 2.296 1.00 98.50 213 SER A O 1
ATOM 1699 N N . GLN A 1 214 ? 24.393 10.696 1.095 1.00 98.12 214 GLN A N 1
ATOM 1700 C CA . GLN A 1 214 ? 24.645 11.502 -0.108 1.00 98.12 214 GLN A CA 1
ATOM 1701 C C . GLN A 1 214 ? 23.346 11.782 -0.866 1.00 98.12 214 GLN A C 1
ATOM 1703 O O . GLN A 1 214 ? 23.138 12.892 -1.352 1.00 98.12 214 GLN A O 1
ATOM 1708 N N . PHE A 1 215 ? 22.450 10.795 -0.931 1.00 98.31 215 PHE A N 1
ATOM 1709 C CA . PHE A 1 215 ? 21.195 10.894 -1.668 1.00 98.31 215 PHE A CA 1
ATOM 1710 C C . PHE A 1 215 ? 20.023 10.409 -0.823 1.00 98.31 215 PHE A C 1
ATOM 1712 O O . PHE A 1 215 ? 20.062 9.320 -0.255 1.00 98.31 215 PHE A O 1
ATOM 1719 N N . VAL A 1 216 ? 18.940 11.186 -0.813 1.00 98.50 216 VAL A N 1
ATOM 1720 C CA . VAL A 1 216 ? 17.674 10.802 -0.181 1.00 98.50 216 VAL A CA 1
ATOM 1721 C C . VAL A 1 216 ? 16.585 10.714 -1.243 1.00 98.50 216 VAL A C 1
ATOM 1723 O O . VAL A 1 216 ? 16.401 11.638 -2.034 1.00 98.50 216 VAL A O 1
ATOM 1726 N N . VAL A 1 217 ? 15.838 9.610 -1.248 1.00 98.38 217 VAL A N 1
ATOM 1727 C CA . VAL A 1 217 ? 14.698 9.402 -2.151 1.00 98.38 217 VAL A CA 1
ATOM 1728 C C . VAL A 1 217 ? 13.413 9.280 -1.351 1.00 98.38 217 VAL A C 1
ATOM 1730 O O . VAL A 1 217 ? 13.291 8.432 -0.471 1.00 98.38 217 VAL A O 1
ATOM 1733 N N . LEU A 1 218 ? 12.420 10.105 -1.681 1.00 97.75 218 LEU A N 1
ATOM 1734 C CA . LEU A 1 218 ? 11.117 10.093 -1.020 1.00 97.75 218 LEU A CA 1
ATOM 1735 C C . LEU A 1 218 ? 10.137 9.187 -1.776 1.00 97.75 218 LEU A C 1
ATOM 1737 O O . LEU A 1 218 ? 9.526 9.597 -2.758 1.00 97.75 218 LEU A O 1
ATOM 1741 N N . ALA A 1 219 ? 9.933 7.973 -1.270 1.00 97.19 219 ALA A N 1
ATOM 1742 C CA . ALA A 1 219 ? 8.971 6.990 -1.771 1.00 97.19 219 ALA A CA 1
ATOM 1743 C C . ALA A 1 219 ? 7.847 6.707 -0.749 1.00 97.19 219 ALA A C 1
ATOM 1745 O O . ALA A 1 219 ? 7.338 5.590 -0.647 1.00 97.19 219 ALA A O 1
ATOM 1746 N N . LYS A 1 220 ? 7.440 7.738 0.007 1.00 89.81 220 LYS A N 1
ATOM 1747 C CA . LYS A 1 220 ? 6.543 7.629 1.173 1.00 89.81 220 LYS A CA 1
ATOM 1748 C C . LYS A 1 220 ? 5.082 7.263 0.867 1.00 89.81 220 LYS A C 1
ATOM 1750 O O . LYS A 1 220 ? 4.345 6.941 1.787 1.00 89.81 220 LYS A O 1
ATOM 1755 N N . GLY A 1 221 ? 4.644 7.315 -0.393 1.00 91.00 221 GLY A N 1
ATOM 1756 C CA . GLY A 1 221 ? 3.249 7.071 -0.788 1.00 91.00 221 GLY A CA 1
ATOM 1757 C C . GLY A 1 221 ? 2.275 8.210 -0.434 1.00 91.00 221 GLY A C 1
ATOM 1758 O O . GLY A 1 221 ? 2.654 9.213 0.169 1.00 91.00 221 GLY A O 1
ATOM 1759 N N . TYR A 1 222 ? 1.004 8.059 -0.834 1.00 87.75 222 TYR A N 1
ATOM 1760 C CA . TYR A 1 222 ? -0.033 9.103 -0.702 1.00 87.75 222 TYR A CA 1
ATOM 1761 C C . TYR A 1 222 ? -1.120 8.799 0.346 1.00 87.75 222 TYR A C 1
ATOM 1763 O O . TYR A 1 222 ? -1.697 9.719 0.923 1.00 87.75 222 TYR A O 1
ATOM 1771 N N . LEU A 1 223 ? -1.410 7.520 0.610 1.00 88.81 223 LEU A N 1
ATOM 1772 C CA . LEU A 1 223 ? -2.509 7.062 1.476 1.00 88.81 223 LEU A CA 1
ATOM 1773 C C . LEU A 1 223 ? -1.968 6.301 2.696 1.00 88.81 223 LEU A C 1
ATOM 1775 O O . LEU A 1 223 ? -2.188 5.104 2.857 1.00 88.81 223 LEU A O 1
ATOM 1779 N N . THR A 1 224 ? -1.202 6.991 3.537 1.00 84.69 224 THR A N 1
ATOM 1780 C CA . THR A 1 224 ? -0.345 6.365 4.564 1.00 84.69 224 THR A CA 1
ATOM 1781 C C . THR A 1 224 ? -0.923 6.383 5.976 1.00 84.69 224 THR A C 1
ATOM 1783 O O . THR A 1 224 ? -0.541 5.570 6.820 1.00 84.69 224 THR A O 1
ATOM 1786 N N . HIS A 1 225 ? -1.843 7.306 6.257 1.00 85.75 225 HIS A N 1
ATOM 1787 C CA . HIS A 1 225 ? -2.366 7.535 7.600 1.00 85.75 225 HIS A CA 1
ATOM 1788 C C . HIS A 1 225 ? -3.880 7.298 7.649 1.00 85.75 225 HIS A C 1
ATOM 1790 O O . HIS A 1 225 ? -4.623 8.019 6.975 1.00 85.75 225 HIS A O 1
ATOM 1796 N N . PRO A 1 226 ? -4.344 6.315 8.448 1.00 89.94 226 PRO A N 1
ATOM 1797 C CA . PRO A 1 226 ? -5.758 6.136 8.754 1.00 89.94 226 PRO A CA 1
ATOM 1798 C C . PRO A 1 226 ? -6.381 7.419 9.303 1.00 89.94 226 PRO A C 1
ATOM 1800 O O . PRO A 1 226 ? -5.784 8.098 10.140 1.00 89.94 226 PRO A O 1
ATOM 1803 N N . LYS A 1 227 ? -7.591 7.741 8.846 1.00 88.81 227 LYS A N 1
ATOM 1804 C CA . LYS A 1 227 ? -8.369 8.892 9.317 1.00 88.81 227 LYS A CA 1
ATOM 1805 C C . LYS A 1 227 ? -9.687 8.389 9.876 1.00 88.81 227 LYS A C 1
ATOM 1807 O O . LYS A 1 227 ? -10.309 7.515 9.279 1.00 88.81 227 LYS A O 1
ATOM 1812 N N . VAL A 1 228 ? -10.129 8.971 10.984 1.00 90.00 228 VAL A N 1
ATOM 1813 C CA . VAL A 1 228 ? -11.418 8.637 11.602 1.00 90.00 228 VAL A CA 1
ATOM 1814 C C . VAL A 1 228 ? -12.296 9.881 11.706 1.00 90.00 228 VAL A C 1
ATOM 1816 O O . VAL A 1 228 ? -11.763 10.983 11.873 1.00 90.00 228 VAL A O 1
ATOM 1819 N N . PRO A 1 229 ? -13.627 9.753 11.569 1.00 90.44 229 PRO A N 1
ATOM 1820 C CA . PRO A 1 229 ? -14.536 10.857 11.852 1.00 90.44 229 PRO A CA 1
ATOM 1821 C C . PRO A 1 229 ? -14.529 11.199 13.351 1.00 90.44 229 PRO A C 1
ATOM 1823 O O . PRO A 1 229 ? -14.162 10.377 14.189 1.00 90.44 229 PRO A O 1
ATOM 1826 N N . LYS A 1 230 ? -14.952 12.421 13.682 1.00 88.56 230 LYS A N 1
ATOM 1827 C CA . LYS A 1 230 ? -15.197 12.854 15.068 1.00 88.56 230 LYS A CA 1
ATOM 1828 C C . LYS A 1 230 ? -16.396 12.111 15.685 1.00 88.56 230 LYS A C 1
ATOM 1830 O O . LYS A 1 230 ? -17.226 11.578 14.948 1.00 88.56 230 LYS A O 1
ATOM 1835 N N . ASN A 1 231 ? -16.529 12.173 17.014 1.00 86.38 231 ASN A N 1
ATOM 1836 C CA . ASN A 1 231 ? -17.685 11.698 17.794 1.00 86.38 231 ASN A CA 1
ATOM 1837 C C . ASN A 1 231 ? -17.839 10.168 17.872 1.00 86.38 231 ASN A C 1
ATOM 1839 O O . ASN A 1 231 ? -18.954 9.650 17.943 1.00 86.38 231 ASN A O 1
ATOM 1843 N N . LEU A 1 232 ? -16.724 9.434 17.866 1.00 88.38 232 LEU A N 1
ATOM 1844 C CA . LEU A 1 232 ? -16.707 7.980 18.086 1.00 88.38 232 LEU A CA 1
ATOM 1845 C C . LEU A 1 232 ? -16.507 7.607 19.569 1.00 88.38 232 LEU A C 1
ATOM 1847 O O . LEU A 1 232 ? -16.582 6.437 19.939 1.00 88.38 232 LEU A O 1
ATOM 1851 N N . GLU A 1 233 ? -16.273 8.590 20.437 1.00 85.94 233 GLU A N 1
ATOM 1852 C CA . GLU A 1 233 ? -15.999 8.437 21.866 1.00 85.94 233 GLU A CA 1
ATOM 1853 C C . GLU A 1 233 ? -17.160 7.812 22.679 1.00 85.94 233 GLU A C 1
ATOM 1855 O O . GLU A 1 233 ? -16.928 7.159 23.695 1.00 85.94 233 GLU A O 1
ATOM 1860 N N . PRO A 1 234 ? -18.436 7.919 22.300 1.00 90.25 234 PRO A N 1
ATOM 1861 C CA . PRO A 1 234 ? -19.467 7.199 23.050 1.00 90.25 234 PRO A CA 1
ATOM 1862 C C . PRO A 1 234 ? -19.453 5.677 22.813 1.00 90.25 234 PRO A C 1
ATOM 1864 O O . PRO A 1 234 ? -19.940 4.927 23.658 1.00 90.25 234 PRO A O 1
ATOM 1867 N N . PHE A 1 235 ? -18.885 5.190 21.699 1.00 92.69 235 PHE A N 1
ATOM 1868 C CA . PHE A 1 235 ? -18.980 3.780 21.304 1.00 92.69 235 PHE A CA 1
ATOM 1869 C C . PHE A 1 235 ? -18.145 2.854 22.200 1.00 92.69 235 PHE A C 1
ATOM 1871 O O . PHE A 1 235 ? -16.920 2.950 22.227 1.00 92.69 235 PHE A O 1
ATOM 1878 N N . GLN A 1 236 ? -18.808 1.934 22.905 1.00 92.38 236 GLN A N 1
ATOM 1879 C CA . GLN A 1 236 ? -18.175 1.008 23.862 1.00 92.38 236 GLN A CA 1
ATOM 1880 C C . GLN A 1 236 ? -17.806 -0.359 23.263 1.00 92.38 236 GLN A C 1
ATOM 1882 O O . GLN A 1 236 ? -17.203 -1.188 23.938 1.00 92.38 236 GLN A O 1
ATOM 1887 N N . GLY A 1 237 ? -18.204 -0.634 22.017 1.00 94.00 237 GLY A N 1
ATOM 1888 C CA . GLY A 1 237 ? -17.870 -1.889 21.349 1.00 94.00 237 GLY A CA 1
ATOM 1889 C C . GLY A 1 237 ? -16.431 -1.918 20.835 1.00 94.00 237 GLY A C 1
ATOM 1890 O O . GLY A 1 237 ? -15.740 -0.900 20.771 1.00 94.00 237 GLY A O 1
ATOM 1891 N N . SER A 1 238 ? -15.991 -3.098 20.404 1.00 94.12 238 SER A N 1
ATOM 1892 C CA . SER A 1 238 ? -14.701 -3.264 19.737 1.00 94.12 238 SER A CA 1
ATOM 1893 C C . SER A 1 238 ? -14.666 -2.489 18.416 1.00 94.12 238 SER A C 1
ATOM 1895 O O . SER A 1 238 ? -15.597 -2.571 17.614 1.00 94.12 238 SER A O 1
ATOM 1897 N N . MET A 1 239 ? -13.582 -1.750 18.177 1.00 93.38 239 MET A N 1
ATOM 1898 C CA . MET A 1 239 ? -13.406 -0.911 16.993 1.00 93.38 239 MET A CA 1
ATOM 1899 C C . MET A 1 239 ? -11.959 -0.977 16.507 1.00 93.38 239 MET A C 1
ATOM 1901 O O . MET A 1 239 ? -11.025 -0.926 17.302 1.00 93.38 239 MET A O 1
ATOM 1905 N N . PHE A 1 240 ? -11.780 -1.049 15.192 1.00 95.19 240 PHE A N 1
ATOM 1906 C CA . PHE A 1 240 ? -10.485 -0.973 14.524 1.00 95.19 240 PHE A CA 1
ATOM 1907 C C . PHE A 1 240 ? -10.654 -0.320 13.145 1.00 95.19 240 PHE A C 1
ATOM 1909 O O . PHE A 1 240 ? -11.757 -0.273 12.598 1.00 95.19 240 PHE A O 1
ATOM 1916 N N . HIS A 1 241 ? -9.568 0.207 12.578 1.00 96.38 241 HIS A N 1
ATOM 1917 C CA . HIS A 1 241 ? -9.570 0.748 11.219 1.00 96.38 241 HIS A CA 1
ATOM 1918 C C . HIS A 1 241 ? -9.188 -0.356 10.224 1.00 96.38 241 HIS A C 1
ATOM 1920 O O . HIS A 1 241 ? -8.317 -1.173 10.501 1.00 96.38 241 HIS A O 1
ATOM 1926 N N . THR A 1 242 ? -9.779 -0.368 9.031 1.00 97.19 242 THR A N 1
ATOM 1927 C CA . THR A 1 242 ? -9.564 -1.425 8.019 1.00 97.19 242 THR A CA 1
ATOM 1928 C C . THR A 1 242 ? -8.099 -1.576 7.594 1.00 97.19 242 THR A C 1
ATOM 1930 O O . THR A 1 242 ? -7.611 -2.682 7.386 1.00 97.19 242 THR A O 1
ATOM 1933 N N . ALA A 1 243 ? -7.369 -0.461 7.540 1.00 96.19 243 ALA A N 1
ATOM 1934 C CA . ALA A 1 243 ? -5.925 -0.427 7.293 1.00 96.19 243 ALA A CA 1
ATOM 1935 C C . ALA A 1 243 ? -5.047 -0.976 8.439 1.00 96.19 243 ALA A C 1
ATOM 1937 O O . ALA A 1 243 ? -3.833 -1.045 8.266 1.00 96.19 243 ALA A O 1
ATOM 1938 N N . ARG A 1 244 ? -5.628 -1.304 9.601 1.00 96.12 244 ARG A N 1
ATOM 1939 C CA . ARG A 1 244 ? -5.018 -1.966 10.770 1.00 96.12 244 ARG A CA 1
ATOM 1940 C C . ARG A 1 244 ? -5.976 -3.060 11.259 1.00 96.12 244 ARG A C 1
ATOM 1942 O O . ARG A 1 244 ? -6.488 -3.009 12.375 1.00 96.12 244 ARG A O 1
ATOM 1949 N N . TRP A 1 245 ? -6.319 -3.973 10.348 1.00 97.56 245 TRP A N 1
ATOM 1950 C CA . TRP A 1 245 ? -7.333 -4.999 10.590 1.00 97.56 245 TRP A CA 1
ATOM 1951 C C . TRP A 1 245 ? -7.008 -5.821 11.841 1.00 97.56 245 TRP A C 1
ATOM 1953 O O . TRP A 1 245 ? -5.869 -6.245 12.016 1.00 97.56 245 TRP A O 1
ATOM 1963 N N . ASN A 1 246 ? -8.005 -6.054 12.693 1.00 96.75 246 ASN A N 1
ATOM 1964 C CA . ASN A 1 246 ? -7.828 -6.806 13.929 1.00 96.75 246 ASN A CA 1
ATOM 1965 C C . ASN A 1 246 ? -8.518 -8.177 13.813 1.00 96.75 246 ASN A C 1
ATOM 1967 O O . ASN A 1 246 ? -9.750 -8.287 13.852 1.00 96.75 246 ASN A O 1
ATOM 1971 N N . TYR A 1 247 ? -7.705 -9.221 13.643 1.00 97.62 247 TYR A N 1
ATOM 1972 C CA . TYR A 1 247 ? -8.183 -10.599 13.535 1.00 97.62 247 TYR A CA 1
ATOM 1973 C C . TYR A 1 247 ? -8.596 -11.207 14.880 1.00 97.62 247 TYR A C 1
ATOM 1975 O O . TYR A 1 247 ? -9.471 -12.064 14.885 1.00 97.62 247 TYR A O 1
ATOM 1983 N N . ASP A 1 248 ? -8.117 -10.698 16.018 1.00 96.62 248 ASP A N 1
ATOM 1984 C CA . ASP A 1 248 ? -8.595 -11.147 17.336 1.00 96.62 248 ASP A CA 1
ATOM 1985 C C . ASP A 1 248 ? -10.088 -10.824 17.514 1.00 96.62 248 ASP A C 1
ATOM 1987 O O . ASP A 1 248 ? -10.873 -11.636 18.007 1.00 96.62 248 ASP A O 1
ATOM 1991 N N . ILE A 1 249 ? -10.512 -9.648 17.032 1.00 97.00 249 ILE A N 1
ATOM 1992 C CA . ILE A 1 249 ? -11.918 -9.220 17.065 1.00 97.00 249 ILE A CA 1
ATOM 1993 C C . ILE A 1 249 ? -12.763 -9.993 16.045 1.00 97.00 249 ILE A C 1
ATOM 1995 O O . ILE A 1 249 ? -13.903 -10.360 16.335 1.00 97.00 249 ILE A O 1
ATOM 1999 N N . THR A 1 250 ? -12.242 -10.205 14.836 1.00 98.12 250 THR A N 1
ATOM 2000 C CA . THR A 1 250 ? -13.039 -10.725 13.710 1.00 98.12 250 THR A CA 1
ATOM 2001 C C . THR A 1 250 ? -13.005 -12.247 13.576 1.00 98.12 250 THR A C 1
ATOM 2003 O O . THR A 1 250 ? -13.949 -12.830 13.044 1.00 98.12 250 THR A O 1
ATOM 2006 N N . GLY A 1 251 ? -11.994 -12.913 14.132 1.00 97.88 251 GLY A N 1
ATOM 2007 C CA . GLY A 1 251 ? -11.647 -14.288 13.784 1.00 97.88 251 GLY A CA 1
ATOM 2008 C C . GLY A 1 251 ? -11.013 -14.366 12.391 1.00 97.88 251 GLY A C 1
ATOM 2009 O O . GLY A 1 251 ? -11.094 -13.421 11.606 1.00 97.88 251 GLY A O 1
ATOM 2010 N N . GLY A 1 252 ? -10.393 -15.501 12.079 1.00 97.00 252 GLY A N 1
ATOM 2011 C CA . GLY A 1 252 ? -9.639 -15.690 10.840 1.00 97.00 252 GLY A CA 1
ATOM 2012 C C . GLY A 1 252 ? -8.212 -15.141 10.927 1.00 97.00 252 GLY A C 1
ATOM 2013 O O . GLY A 1 252 ? -7.665 -14.927 12.007 1.00 97.00 252 GLY A O 1
ATOM 2014 N N . SER A 1 253 ? -7.584 -14.944 9.775 1.00 96.31 253 SER A N 1
ATOM 2015 C CA . SER A 1 253 ? -6.215 -14.460 9.634 1.00 96.31 253 SER A CA 1
ATOM 2016 C C . SER A 1 253 ? -5.988 -13.846 8.249 1.00 96.31 253 SER A C 1
ATOM 2018 O O . SER A 1 253 ? -6.866 -13.830 7.390 1.00 96.31 253 SER A O 1
ATOM 2020 N N . THR A 1 254 ? -4.760 -13.393 7.984 1.00 92.62 254 THR A N 1
ATOM 2021 C CA . THR A 1 254 ? -4.372 -12.853 6.667 1.00 92.62 254 THR A CA 1
ATOM 2022 C C . THR A 1 254 ? -4.418 -13.870 5.516 1.00 92.62 254 THR A C 1
ATOM 2024 O O . THR A 1 254 ? -4.229 -13.478 4.364 1.00 92.62 254 THR A O 1
ATOM 2027 N N . THR A 1 255 ? -4.611 -15.156 5.820 1.00 90.56 255 THR A N 1
ATOM 2028 C CA . THR A 1 255 ? -4.720 -16.258 4.850 1.00 90.56 255 THR A CA 1
ATOM 2029 C C . THR A 1 255 ? -5.999 -17.081 5.016 1.00 90.56 255 THR A C 1
ATOM 2031 O O . THR A 1 255 ? -6.358 -17.818 4.102 1.00 90.56 255 THR A O 1
ATOM 2034 N N . ASP A 1 256 ? -6.706 -16.936 6.139 1.00 94.38 256 ASP A N 1
ATOM 2035 C CA . ASP A 1 256 ? -7.996 -17.569 6.407 1.00 94.38 256 ASP A CA 1
ATOM 2036 C C . ASP A 1 256 ? -9.065 -16.498 6.640 1.00 94.38 256 ASP A C 1
ATOM 2038 O O . ASP A 1 256 ? -9.110 -15.854 7.683 1.00 94.38 256 ASP A O 1
ATOM 2042 N N . HIS A 1 257 ? -9.961 -16.309 5.676 1.00 93.38 257 HIS A N 1
ATOM 2043 C CA . HIS A 1 257 ? -11.016 -15.296 5.771 1.00 93.38 257 HIS A CA 1
ATOM 2044 C C . HIS A 1 257 ? -12.280 -15.815 6.485 1.00 93.38 257 HIS A C 1
ATOM 2046 O O . HIS A 1 257 ? -13.377 -15.280 6.301 1.00 93.38 257 HIS A O 1
ATOM 2052 N N . THR A 1 258 ? -12.139 -16.858 7.306 1.00 97.31 258 THR A N 1
ATOM 2053 C CA . THR A 1 258 ? -13.192 -17.379 8.180 1.00 97.31 258 THR A CA 1
ATOM 2054 C C . THR A 1 258 ? -13.378 -16.468 9.394 1.00 97.31 258 THR A C 1
ATOM 2056 O O . THR A 1 258 ? -12.815 -16.708 10.459 1.00 97.31 258 THR A O 1
ATOM 2059 N N . LEU A 1 259 ? -14.192 -15.416 9.259 1.00 98.19 259 LEU A N 1
ATOM 2060 C CA . LEU A 1 259 ? -14.428 -14.415 10.313 1.00 98.19 259 LEU A CA 1
ATOM 2061 C C . LEU A 1 259 ? -15.393 -14.932 11.402 1.00 98.19 259 LEU A C 1
ATOM 2063 O O . LEU A 1 259 ? -16.453 -14.360 11.671 1.00 98.19 259 LEU A O 1
ATOM 2067 N N . SER A 1 260 ? -15.056 -16.070 12.012 1.00 97.75 260 SER A N 1
ATOM 2068 C CA . SER A 1 260 ? -15.926 -16.840 12.907 1.00 97.75 260 SER A CA 1
ATOM 2069 C C . SER A 1 260 ? -16.429 -16.057 14.118 1.00 97.75 260 SER A C 1
ATOM 2071 O O . SER A 1 260 ? -17.552 -16.299 14.565 1.00 97.75 260 SER A O 1
ATOM 2073 N N . ASN A 1 261 ? -15.642 -15.105 14.629 1.00 98.44 261 ASN A N 1
ATOM 2074 C CA . ASN A 1 261 ? -15.993 -14.335 15.827 1.00 98.44 261 ASN A CA 1
ATOM 2075 C C . ASN A 1 261 ? -17.102 -13.305 15.550 1.00 98.44 261 ASN A C 1
ATOM 2077 O O . ASN A 1 261 ? -17.696 -12.767 16.488 1.00 98.44 261 ASN A O 1
ATOM 2081 N N . LEU A 1 262 ? -17.427 -13.065 14.272 1.00 98.50 262 LEU A N 1
ATOM 2082 C CA . LEU A 1 262 ? -18.536 -12.205 13.860 1.00 98.50 262 LEU A CA 1
ATOM 2083 C C . LEU A 1 262 ? -19.897 -12.912 13.878 1.00 98.50 262 LEU A C 1
ATOM 2085 O O . LEU A 1 262 ? -20.929 -12.235 13.839 1.00 98.50 262 LEU A O 1
ATOM 2089 N N . LYS A 1 263 ? -19.936 -14.246 14.006 1.00 98.31 263 LYS A N 1
ATOM 2090 C CA . LYS A 1 263 ? -21.199 -14.990 14.113 1.00 98.31 263 LYS A CA 1
ATOM 2091 C C . LYS A 1 263 ? -22.021 -14.486 15.298 1.00 98.31 263 LYS A C 1
ATOM 2093 O O . LYS A 1 263 ? -21.527 -14.341 16.415 1.00 98.31 263 LYS A O 1
ATOM 2098 N N . GLY A 1 264 ? -23.298 -14.194 15.055 1.00 98.19 264 GLY A N 1
ATOM 2099 C CA . GLY A 1 264 ? -24.197 -13.655 16.081 1.00 98.19 264 GLY A CA 1
ATOM 2100 C C . GLY A 1 264 ? -23.987 -12.169 16.410 1.00 98.19 264 GLY A C 1
ATOM 2101 O O . GLY A 1 264 ? -24.776 -11.613 17.174 1.00 98.19 264 GLY A O 1
ATOM 2102 N N . LYS A 1 265 ? -22.964 -11.504 15.851 1.00 98.62 265 LYS A N 1
ATOM 2103 C CA . LYS A 1 265 ? -22.646 -10.096 16.130 1.00 98.62 265 LYS A CA 1
ATOM 2104 C C . LYS A 1 265 ? -23.354 -9.148 15.166 1.00 98.62 265 LYS A C 1
ATOM 2106 O O . LYS A 1 265 ? -23.608 -9.481 14.009 1.00 98.62 265 LYS A O 1
ATOM 2111 N N . ARG A 1 266 ? -23.610 -7.934 15.654 1.00 98.69 266 ARG A N 1
ATOM 2112 C CA . ARG A 1 266 ? -24.019 -6.784 14.842 1.00 98.69 266 ARG A CA 1
ATOM 2113 C C . ARG A 1 266 ? -22.772 -5.991 14.487 1.00 98.69 266 ARG A C 1
ATOM 2115 O O . ARG A 1 266 ? -22.086 -5.511 15.389 1.00 98.69 266 ARG A O 1
ATOM 2122 N N . VAL A 1 267 ? -22.471 -5.884 13.203 1.00 98.75 267 VAL A N 1
ATOM 2123 C CA . VAL A 1 267 ? -21.248 -5.263 12.692 1.00 98.75 267 VAL A CA 1
ATOM 2124 C C . VAL A 1 267 ? -21.610 -3.974 11.965 1.00 98.75 267 VAL A C 1
ATOM 2126 O O . VAL A 1 267 ? -22.550 -3.947 11.177 1.00 98.75 267 VAL A O 1
ATOM 2129 N N . GLY A 1 268 ? -20.870 -2.900 12.235 1.00 98.50 268 GLY A N 1
ATOM 2130 C CA . GLY A 1 268 ? -21.017 -1.615 11.557 1.00 98.50 268 GLY A CA 1
ATOM 2131 C C . GLY A 1 268 ? -19.786 -1.274 10.723 1.00 98.50 268 GLY A C 1
ATOM 2132 O O . GLY A 1 268 ? -18.667 -1.380 11.220 1.00 98.50 268 GLY A O 1
ATOM 2133 N N . VAL A 1 269 ? -19.982 -0.830 9.481 1.00 98.19 269 VAL A N 1
ATOM 2134 C CA . VAL A 1 269 ? -18.915 -0.351 8.588 1.00 98.19 269 VAL A CA 1
ATOM 2135 C C . VAL A 1 269 ? -19.189 1.096 8.209 1.00 98.19 269 VAL A C 1
ATOM 2137 O O . VAL A 1 269 ? -20.205 1.396 7.586 1.00 98.19 269 VAL A O 1
ATOM 2140 N N . ILE A 1 270 ? -18.276 1.998 8.569 1.00 97.69 270 ILE A N 1
ATOM 2141 C CA . ILE A 1 270 ? -18.374 3.417 8.218 1.00 97.69 270 ILE A CA 1
ATOM 2142 C C . ILE A 1 270 ? -17.540 3.684 6.968 1.00 97.69 270 ILE A C 1
ATOM 2144 O O . ILE A 1 270 ? -16.317 3.553 6.989 1.00 97.69 270 ILE A O 1
ATOM 2148 N N . GLY A 1 271 ? -18.207 4.123 5.901 1.00 97.19 271 GLY A N 1
ATOM 2149 C CA . GLY A 1 271 ? -17.566 4.480 4.641 1.00 97.19 271 GLY A CA 1
ATOM 2150 C C . GLY A 1 271 ? -17.720 3.419 3.553 1.00 97.19 271 GLY A C 1
ATOM 2151 O O . GLY A 1 271 ? -17.701 2.215 3.789 1.00 97.19 271 GLY A O 1
ATOM 2152 N N . THR A 1 272 ? -17.854 3.910 2.327 1.00 97.88 272 THR A N 1
ATOM 2153 C CA . THR A 1 272 ? -18.239 3.141 1.135 1.00 97.88 272 THR A CA 1
ATOM 2154 C C . THR A 1 272 ? -17.241 3.311 -0.008 1.00 97.88 272 THR A C 1
ATOM 2156 O O . THR A 1 272 ? -17.587 3.099 -1.164 1.00 97.88 272 THR A O 1
ATOM 2159 N N . GLY A 1 273 ? -15.999 3.713 0.292 1.00 9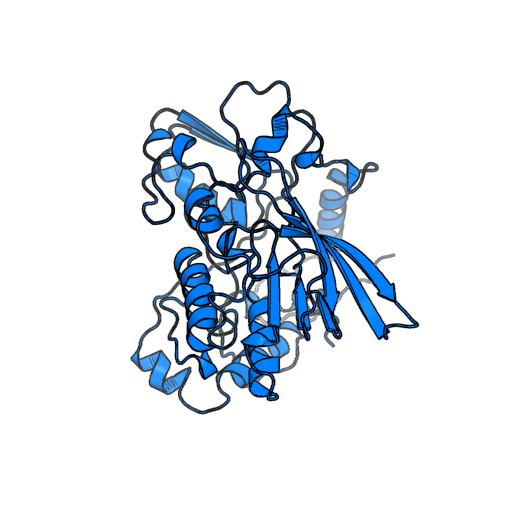7.56 273 GLY A N 1
ATOM 2160 C CA . GLY A 1 273 ? -14.907 3.755 -0.691 1.00 97.56 273 GLY A CA 1
ATOM 2161 C C . GLY A 1 273 ? -14.456 2.354 -1.125 1.00 97.56 273 GLY A C 1
ATOM 2162 O O . GLY A 1 273 ? -15.040 1.360 -0.700 1.00 97.56 273 GLY A O 1
ATOM 2163 N N . ALA A 1 274 ? -13.379 2.262 -1.911 1.00 97.75 274 ALA A N 1
ATOM 2164 C CA . ALA A 1 274 ? -12.877 0.989 -2.451 1.00 97.75 274 ALA A CA 1
ATOM 2165 C C . ALA A 1 274 ? -12.704 -0.110 -1.383 1.00 97.75 274 ALA A C 1
ATOM 2167 O O . ALA A 1 274 ? -13.196 -1.222 -1.558 1.00 97.75 274 ALA A O 1
ATOM 2168 N N . THR A 1 275 ? -12.113 0.224 -0.229 1.00 98.38 275 THR A N 1
ATOM 2169 C CA . THR A 1 275 ? -12.009 -0.705 0.908 1.00 98.38 275 THR A CA 1
ATOM 2170 C C . THR A 1 275 ? -13.373 -1.195 1.392 1.00 98.38 275 THR A C 1
ATOM 2172 O O . THR A 1 275 ? -13.533 -2.380 1.653 1.00 98.38 275 THR A O 1
ATOM 2175 N N . GLY A 1 276 ? -14.368 -0.305 1.490 1.00 98.00 276 GLY A N 1
ATOM 2176 C CA . GLY A 1 276 ? -15.736 -0.660 1.877 1.00 98.00 276 GLY A CA 1
ATOM 2177 C C . GLY A 1 276 ? -16.362 -1.659 0.902 1.00 98.00 276 GLY A C 1
ATOM 2178 O O . GLY A 1 276 ? -16.916 -2.666 1.330 1.00 98.00 276 GLY A O 1
ATOM 2179 N N . ILE A 1 277 ? -16.196 -1.425 -0.404 1.00 98.12 277 ILE A N 1
ATOM 2180 C CA . ILE A 1 277 ? -16.681 -2.328 -1.458 1.00 98.12 277 ILE A CA 1
ATOM 2181 C C . ILE A 1 277 ? -16.061 -3.728 -1.343 1.00 98.12 277 ILE 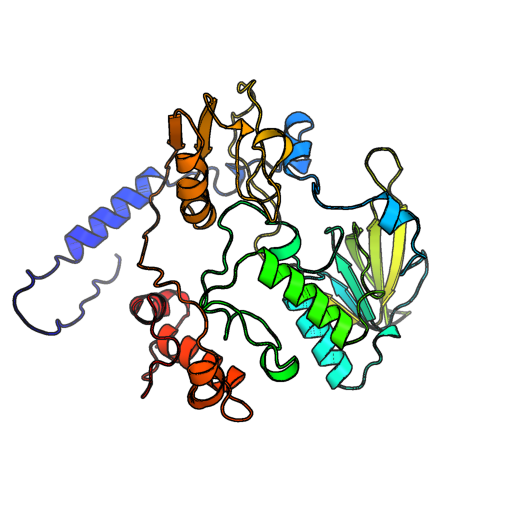A C 1
ATOM 2183 O O . ILE A 1 277 ? -16.760 -4.713 -1.556 1.00 98.12 277 ILE A O 1
ATOM 2187 N N . GLN A 1 278 ? -14.780 -3.831 -0.977 1.00 98.31 278 GLN A N 1
ATOM 2188 C CA . GLN A 1 278 ? -14.102 -5.124 -0.835 1.00 98.31 278 GLN A CA 1
ATOM 2189 C C . GLN A 1 278 ? -14.464 -5.859 0.469 1.00 98.31 278 GLN A C 1
ATOM 2191 O O . GLN A 1 278 ? -14.661 -7.071 0.439 1.00 98.31 278 GLN A O 1
ATOM 2196 N N . ILE A 1 279 ? -14.597 -5.160 1.605 1.00 98.38 279 ILE A N 1
ATOM 2197 C CA . ILE A 1 279 ? -14.844 -5.819 2.905 1.00 98.38 279 ILE A CA 1
ATOM 2198 C C . ILE A 1 279 ? -16.313 -6.148 3.168 1.00 98.38 279 ILE A C 1
ATOM 2200 O O . ILE A 1 279 ? -16.593 -7.088 3.907 1.00 98.38 279 ILE A O 1
ATOM 2204 N N . VAL A 1 280 ? -17.263 -5.375 2.627 1.00 98.62 280 VAL A N 1
ATOM 2205 C CA . VAL A 1 280 ? -18.696 -5.562 2.918 1.00 98.62 280 VAL A CA 1
ATOM 2206 C C . VAL A 1 280 ? -19.174 -6.974 2.546 1.00 98.62 280 VAL A C 1
ATOM 2208 O O . VAL A 1 280 ? -19.795 -7.607 3.403 1.00 98.62 280 VAL A O 1
ATOM 2211 N N . PRO A 1 281 ? -18.846 -7.526 1.358 1.00 97.94 281 PRO A N 1
ATOM 2212 C CA . PRO A 1 281 ? -19.196 -8.904 1.020 1.00 97.94 281 PRO A CA 1
ATOM 2213 C C . PRO A 1 281 ? -18.568 -9.936 1.961 1.00 97.94 281 PRO A C 1
ATOM 2215 O O . PRO A 1 281 ? -19.205 -10.937 2.274 1.00 97.94 281 PRO A O 1
ATOM 2218 N N . GLU A 1 282 ? -17.340 -9.706 2.435 1.00 98.19 282 GLU A N 1
ATOM 2219 C CA . GLU A 1 282 ? -16.670 -10.624 3.363 1.00 98.19 282 GLU A CA 1
ATOM 2220 C C . GLU A 1 282 ? -17.306 -10.591 4.753 1.00 98.19 282 GLU A C 1
ATOM 2222 O O . GLU A 1 282 ? -17.545 -11.637 5.345 1.00 98.19 282 GLU A O 1
ATOM 2227 N N . LEU A 1 283 ? -17.672 -9.412 5.254 1.00 98.62 283 LEU A N 1
ATOM 2228 C CA . LEU A 1 283 ? -18.357 -9.267 6.540 1.00 98.62 283 LEU A CA 1
ATOM 2229 C C . LEU A 1 283 ? -19.776 -9.853 6.515 1.00 98.62 283 LEU A C 1
ATOM 2231 O O . LEU A 1 283 ? -20.193 -10.488 7.485 1.00 98.62 283 LEU A O 1
ATOM 2235 N N . ALA A 1 284 ? -20.505 -9.678 5.409 1.00 98.50 284 ALA A N 1
ATOM 2236 C CA . ALA A 1 284 ? -21.885 -10.142 5.259 1.00 98.50 284 ALA A CA 1
ATOM 2237 C C . ALA A 1 284 ? -22.027 -11.672 5.353 1.00 98.50 284 ALA A C 1
ATOM 2239 O O . ALA A 1 284 ? -23.067 -12.158 5.786 1.00 98.50 284 ALA A O 1
ATOM 2240 N N . LYS A 1 285 ? -20.983 -12.433 4.995 1.00 98.38 285 LYS A N 1
ATOM 2241 C CA . LYS A 1 285 ? -20.968 -13.905 5.102 1.00 98.38 285 LYS A CA 1
ATOM 2242 C C . LYS A 1 285 ? -20.984 -14.408 6.551 1.00 98.38 285 LYS A C 1
ATOM 2244 O O . LYS A 1 285 ? -21.357 -15.556 6.782 1.00 98.38 285 LYS A O 1
ATOM 2249 N N . TRP A 1 286 ? -20.548 -13.587 7.511 1.00 98.44 286 TRP A N 1
ATOM 2250 C CA . TRP A 1 286 ? -20.280 -14.025 8.888 1.00 98.44 286 TRP A CA 1
ATOM 2251 C C . TRP A 1 286 ? -21.090 -13.282 9.954 1.00 98.44 286 TRP A C 1
ATOM 2253 O O . TRP A 1 286 ? -21.441 -13.883 10.970 1.00 98.44 286 TRP A O 1
ATOM 2263 N N . ALA A 1 287 ? -21.377 -11.992 9.755 1.00 98.62 287 ALA A N 1
ATOM 2264 C CA . ALA A 1 287 ? -22.131 -11.183 10.711 1.00 98.62 287 ALA A CA 1
ATOM 2265 C C . ALA A 1 287 ? -23.605 -11.620 10.801 1.00 98.62 287 ALA A C 1
ATOM 2267 O O . ALA A 1 287 ? -24.199 -12.035 9.810 1.00 98.62 287 ALA A O 1
ATOM 2268 N N . LYS A 1 288 ? -24.231 -11.468 11.979 1.00 98.69 288 LYS A N 1
ATOM 2269 C CA . LYS A 1 288 ? -25.692 -11.641 12.114 1.00 98.69 288 LYS A CA 1
ATOM 2270 C C . LYS A 1 288 ? -26.441 -10.491 11.448 1.00 98.69 288 LYS A C 1
ATOM 2272 O O . LYS A 1 288 ? -27.423 -10.710 10.754 1.00 98.69 288 LYS A O 1
ATOM 2277 N N . GLU A 1 289 ? -25.976 -9.271 11.696 1.00 98.81 289 GLU A N 1
ATOM 2278 C CA . GLU A 1 289 ? -26.486 -8.051 11.074 1.00 98.81 289 GLU A CA 1
ATOM 2279 C C . GLU A 1 289 ? -25.291 -7.205 10.641 1.00 98.81 289 GLU A C 1
ATOM 2281 O O . GLU A 1 289 ? -24.349 -7.024 11.419 1.00 98.81 289 GLU A O 1
ATOM 2286 N N . LEU A 1 290 ? -25.327 -6.684 9.415 1.00 98.81 290 LEU A N 1
ATOM 2287 C CA . LEU A 1 290 ? -24.309 -5.784 8.881 1.00 98.81 290 LEU A CA 1
ATOM 2288 C C . LEU A 1 290 ? -24.946 -4.438 8.534 1.00 98.81 290 LEU A C 1
ATOM 2290 O O . LEU A 1 290 ? -25.820 -4.358 7.675 1.00 98.81 290 LEU A O 1
ATOM 2294 N N . TYR A 1 291 ? -24.470 -3.377 9.178 1.00 98.75 291 TYR A N 1
ATOM 2295 C CA . TYR A 1 291 ? -24.892 -2.004 8.933 1.00 98.75 291 TYR A CA 1
ATOM 2296 C C . TYR A 1 291 ? -23.799 -1.262 8.165 1.00 98.75 291 TYR A C 1
ATOM 2298 O O . TYR A 1 291 ? -22.686 -1.092 8.663 1.00 98.75 291 TYR A O 1
ATOM 2306 N N . VAL A 1 292 ? -24.116 -0.803 6.954 1.00 98.62 292 VAL A N 1
ATOM 2307 C CA . VAL A 1 292 ? -23.203 -0.005 6.124 1.00 98.62 292 VAL A CA 1
ATOM 2308 C C . VAL A 1 292 ? -23.611 1.464 6.208 1.00 98.62 292 VAL A C 1
ATOM 2310 O O . VAL A 1 292 ? -24.654 1.866 5.696 1.00 98.62 292 VAL A O 1
ATOM 2313 N N . PHE A 1 293 ? -22.783 2.276 6.860 1.00 98.12 293 PHE A N 1
ATOM 2314 C CA . PHE A 1 293 ? -23.022 3.703 7.054 1.00 98.12 293 PHE A CA 1
ATOM 2315 C C . PHE A 1 293 ? -22.414 4.489 5.891 1.00 98.12 293 PHE A C 1
ATOM 2317 O O . PHE A 1 293 ? -21.200 4.708 5.815 1.00 98.12 293 PHE A O 1
ATOM 2324 N N . GLN A 1 294 ? -23.278 4.909 4.968 1.00 97.88 294 GLN A N 1
ATOM 2325 C CA . GLN A 1 294 ? -22.900 5.605 3.745 1.00 97.88 294 GLN A CA 1
ATOM 2326 C C . GLN A 1 294 ? -23.147 7.110 3.853 1.00 97.88 294 GLN A C 1
ATOM 2328 O O . GLN A 1 294 ? -24.268 7.547 4.094 1.00 97.88 294 GLN A O 1
ATOM 2333 N N . ARG A 1 295 ? -22.108 7.906 3.571 1.00 96.56 295 ARG A N 1
ATOM 2334 C CA . ARG A 1 295 ? -22.255 9.352 3.326 1.00 96.56 295 ARG A CA 1
ATOM 2335 C C . ARG A 1 295 ? -22.371 9.680 1.837 1.00 96.56 295 ARG A C 1
ATOM 2337 O O . ARG A 1 295 ? -23.205 10.486 1.452 1.00 96.56 295 ARG A O 1
ATOM 2344 N N . THR A 1 296 ? -21.540 9.044 1.011 1.00 97.19 296 THR A N 1
ATOM 2345 C CA . THR A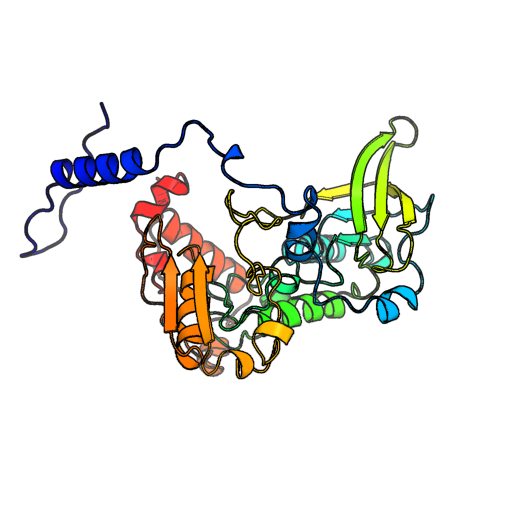 1 296 ? -21.530 9.213 -0.448 1.00 97.19 296 THR A CA 1
ATOM 2346 C C . THR A 1 296 ? -21.424 7.835 -1.099 1.00 97.19 296 THR A C 1
ATOM 2348 O O . THR A 1 296 ? -20.483 7.112 -0.766 1.00 97.19 296 THR A O 1
ATOM 2351 N N . PRO A 1 297 ? -22.343 7.441 -1.997 1.00 97.69 297 PRO A N 1
ATOM 2352 C CA . PRO A 1 297 ? -22.205 6.189 -2.733 1.00 97.69 297 PRO A CA 1
ATOM 2353 C C . PRO A 1 297 ? -20.989 6.219 -3.663 1.00 97.69 297 PRO A C 1
ATOM 2355 O O . PRO A 1 297 ? -20.695 7.242 -4.281 1.00 97.69 297 PRO A O 1
ATOM 2358 N N . THR A 1 298 ? -20.303 5.083 -3.770 1.00 96.94 298 THR A N 1
ATOM 2359 C CA . THR A 1 298 ? -19.271 4.851 -4.789 1.00 96.94 298 THR A CA 1
ATOM 2360 C C . THR A 1 298 ? -19.935 4.362 -6.072 1.00 96.94 298 THR A C 1
ATOM 2362 O O . THR A 1 298 ? -20.858 3.552 -6.016 1.00 96.94 298 THR A O 1
ATOM 2365 N N . ALA A 1 299 ? -19.457 4.825 -7.227 1.00 94.62 299 ALA A N 1
ATOM 2366 C CA . ALA A 1 299 ? -19.800 4.211 -8.505 1.00 94.62 299 ALA A CA 1
ATOM 2367 C C . ALA A 1 299 ? -19.082 2.857 -8.611 1.00 94.62 299 ALA A C 1
ATOM 2369 O O . ALA A 1 299 ? -17.853 2.802 -8.578 1.00 94.62 299 ALA A O 1
ATOM 2370 N N . VAL A 1 300 ? -19.845 1.766 -8.685 1.00 96.19 300 VAL A N 1
ATOM 2371 C CA . VAL A 1 300 ? -19.310 0.398 -8.695 1.00 96.19 300 VAL A CA 1
ATOM 2372 C C . VAL A 1 300 ? -19.434 -0.178 -10.101 1.00 96.19 300 VAL A C 1
ATOM 2374 O O . VAL A 1 300 ? -20.542 -0.352 -10.598 1.00 96.19 300 VAL A O 1
ATOM 2377 N N . GLY A 1 301 ? -18.295 -0.462 -10.732 1.00 93.44 301 GLY A N 1
ATOM 2378 C CA . GLY A 1 301 ? -18.218 -1.167 -12.013 1.00 93.44 301 GLY A CA 1
ATOM 2379 C C . GLY A 1 301 ? -17.973 -2.666 -11.842 1.00 93.44 301 GLY A C 1
ATOM 2380 O O . GLY A 1 301 ? -17.597 -3.133 -10.761 1.00 93.44 301 GLY A O 1
ATOM 2381 N N . VAL A 1 302 ? -18.159 -3.421 -12.925 1.00 93.88 302 VAL A N 1
ATOM 2382 C CA . VAL A 1 302 ? -17.860 -4.857 -12.955 1.00 93.88 302 VAL A CA 1
ATOM 2383 C C . VAL A 1 302 ? -16.348 -5.062 -12.837 1.00 93.88 302 VAL A C 1
ATOM 2385 O O . VAL A 1 302 ? -15.559 -4.357 -13.461 1.00 93.88 302 VAL A O 1
ATOM 2388 N N . ARG A 1 303 ? -15.936 -6.015 -11.991 1.00 93.06 303 ARG A N 1
ATOM 2389 C CA . ARG A 1 303 ? -14.518 -6.339 -11.782 1.00 93.06 303 ARG A CA 1
ATOM 2390 C C . ARG A 1 303 ? -13.987 -7.374 -12.766 1.00 93.06 303 ARG A C 1
ATOM 2392 O O . ARG A 1 303 ? -12.814 -7.314 -13.076 1.00 93.06 303 ARG A O 1
ATOM 2399 N N . GLU A 1 304 ? -14.810 -8.338 -13.183 1.00 93.81 304 GLU A N 1
ATOM 2400 C CA . GLU A 1 304 ? -14.408 -9.452 -14.065 1.00 93.81 304 GLU A CA 1
ATOM 2401 C C . GLU A 1 304 ? -13.100 -10.136 -13.630 1.00 93.81 304 GLU A C 1
ATOM 2403 O O . GLU A 1 304 ? -12.156 -10.317 -14.401 1.00 93.81 304 GLU A O 1
ATOM 2408 N N . GLN A 1 305 ? -13.026 -10.496 -12.345 1.00 97.44 305 GLN A N 1
ATOM 2409 C CA . GLN A 1 305 ? -11.873 -11.210 -11.811 1.00 97.44 305 GLN A CA 1
ATOM 2410 C C . GLN A 1 305 ? -11.691 -12.548 -12.535 1.00 97.44 305 GLN A C 1
ATOM 2412 O O . GLN A 1 305 ? -12.629 -13.338 -12.641 1.00 97.44 305 GLN A O 1
ATOM 2417 N N . LYS A 1 306 ? -10.455 -12.833 -12.952 1.00 97.19 306 LYS A N 1
ATOM 2418 C CA . LYS A 1 306 ? -10.081 -14.093 -13.596 1.00 97.19 306 LYS A CA 1
ATOM 2419 C C . LYS A 1 306 ? -8.746 -14.603 -13.070 1.00 97.19 306 LYS A C 1
ATOM 2421 O O . LYS A 1 306 ? -7.859 -13.818 -12.736 1.00 97.19 306 LYS A O 1
ATOM 2426 N N . LYS A 1 307 ? -8.599 -15.929 -13.003 1.00 98.38 307 LYS A N 1
ATOM 2427 C CA . LYS A 1 307 ? -7.276 -16.552 -12.867 1.00 98.38 307 LYS A CA 1
ATOM 2428 C C . LYS A 1 307 ? -6.484 -16.274 -14.139 1.00 98.38 307 LYS A C 1
ATOM 2430 O O . LYS A 1 307 ? -7.059 -16.259 -15.225 1.00 98.38 307 LYS A O 1
ATOM 2435 N N . THR A 1 308 ? -5.186 -16.056 -13.996 1.00 98.44 308 THR A N 1
ATOM 2436 C CA . THR A 1 308 ? -4.294 -15.943 -15.148 1.00 98.44 308 THR A CA 1
ATOM 2437 C C . THR A 1 308 ? -4.174 -17.313 -15.801 1.00 98.44 308 THR A C 1
ATOM 2439 O O . THR A 1 308 ? -3.768 -18.270 -15.140 1.00 98.44 308 THR A O 1
ATOM 2442 N N . ASP A 1 309 ? -4.539 -17.414 -17.078 1.00 98.00 309 ASP A N 1
ATOM 2443 C CA . ASP A 1 309 ? -4.289 -18.615 -17.868 1.00 98.00 309 ASP A CA 1
ATOM 2444 C C . ASP A 1 309 ? -2.798 -18.666 -18.253 1.00 98.00 309 ASP A C 1
ATOM 2446 O O . ASP A 1 309 ? -2.308 -17.718 -18.874 1.00 98.00 309 ASP A O 1
ATOM 2450 N N . PRO A 1 310 ? -2.046 -19.725 -17.895 1.00 97.94 310 PRO A N 1
ATOM 2451 C CA . PRO A 1 310 ? -0.623 -19.815 -18.216 1.00 97.94 310 PRO A CA 1
ATOM 2452 C C . PRO A 1 310 ? -0.324 -19.761 -19.717 1.00 97.94 310 PRO A C 1
ATOM 2454 O O . PRO A 1 310 ? 0.726 -19.248 -20.115 1.00 97.94 310 PRO A O 1
ATOM 2457 N N . GLU A 1 311 ? -1.229 -20.269 -20.558 1.00 97.75 311 GLU A N 1
ATOM 2458 C CA . GLU A 1 311 ? -1.006 -20.271 -22.002 1.00 97.75 311 GLU A CA 1
ATOM 2459 C C . GLU A 1 311 ? -1.284 -18.894 -22.623 1.00 97.75 311 GLU A C 1
ATOM 2461 O O . GLU A 1 311 ? -0.449 -18.416 -23.396 1.00 97.75 311 GLU A O 1
ATOM 2466 N N . GLU A 1 312 ? -2.370 -18.211 -22.228 1.00 95.94 312 GLU A N 1
ATOM 2467 C CA . GLU A 1 312 ? -2.585 -16.776 -22.493 1.00 95.94 312 GLU A CA 1
ATOM 2468 C C . GLU A 1 312 ? -1.362 -15.967 -22.034 1.00 95.94 312 GLU A C 1
ATOM 2470 O O . GLU A 1 312 ? -0.774 -15.222 -22.819 1.00 95.94 312 GLU A O 1
ATOM 2475 N N . TRP A 1 313 ? -0.901 -16.173 -20.796 1.00 97.44 313 TRP A N 1
ATOM 2476 C CA . TRP A 1 313 ? 0.251 -15.461 -20.249 1.00 97.44 313 TRP A CA 1
ATOM 2477 C C . TRP A 1 313 ? 1.481 -15.577 -21.145 1.00 97.44 313 TRP A C 1
ATOM 2479 O O . TRP A 1 313 ? 2.065 -14.565 -21.525 1.00 97.44 313 TRP A O 1
ATOM 2489 N N . ARG A 1 314 ? 1.862 -16.795 -21.536 1.00 96.62 314 ARG A N 1
ATOM 2490 C CA . ARG A 1 314 ? 3.068 -17.020 -22.338 1.00 96.62 314 ARG A CA 1
ATOM 2491 C C . ARG A 1 314 ? 2.909 -16.567 -23.793 1.00 96.62 314 ARG A C 1
ATOM 2493 O O . ARG A 1 314 ? 3.869 -16.072 -24.381 1.00 96.62 314 ARG A O 1
ATOM 2500 N N . LYS A 1 315 ? 1.735 -16.764 -24.403 1.00 95.19 315 LYS A N 1
ATOM 2501 C CA . LYS A 1 315 ? 1.517 -16.491 -25.836 1.00 95.19 315 LYS A CA 1
ATOM 2502 C C . LYS A 1 315 ? 1.122 -15.052 -26.141 1.00 95.19 315 LYS A C 1
ATOM 2504 O O . LYS A 1 315 ? 1.500 -14.552 -27.199 1.00 95.19 315 LYS A O 1
ATOM 2509 N N . THR A 1 316 ? 0.364 -14.393 -25.268 1.00 93.06 316 THR A N 1
ATOM 2510 C CA . THR A 1 316 ? -0.250 -13.091 -25.575 1.00 93.06 316 THR A CA 1
ATOM 2511 C C . THR A 1 316 ? 0.231 -11.976 -24.653 1.00 93.06 316 THR A C 1
ATOM 2513 O O . THR A 1 316 ? 0.444 -10.863 -25.134 1.00 93.06 316 THR A O 1
ATOM 2516 N N . ILE A 1 317 ? 0.457 -12.257 -23.365 1.00 95.44 317 ILE A N 1
ATOM 2517 C CA . ILE A 1 317 ? 0.819 -11.225 -22.380 1.00 95.44 317 ILE A CA 1
ATOM 2518 C C . ILE A 1 317 ? 2.337 -11.024 -22.328 1.00 95.44 317 ILE A C 1
ATOM 2520 O O . ILE A 1 317 ? 2.833 -9.980 -22.741 1.00 95.44 317 ILE A O 1
ATOM 2524 N N . ALA A 1 318 ? 3.079 -12.029 -21.868 1.00 96.75 318 ALA 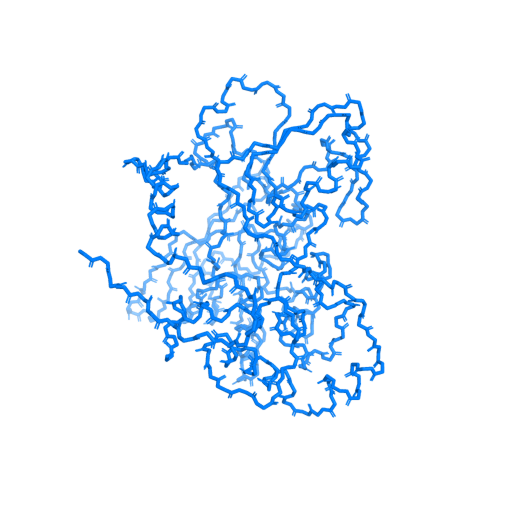A N 1
ATOM 2525 C CA . ALA A 1 318 ? 4.524 -12.010 -21.653 1.00 96.75 318 ALA A CA 1
ATOM 2526 C C . ALA A 1 318 ? 5.310 -12.643 -22.819 1.00 96.75 318 ALA A C 1
ATOM 2528 O O . ALA A 1 318 ? 6.325 -13.308 -22.620 1.00 96.75 318 ALA A O 1
ATOM 2529 N N . SER A 1 319 ? 4.833 -12.458 -24.052 1.00 93.06 319 SER A N 1
ATOM 2530 C CA . SER A 1 319 ? 5.340 -13.169 -25.235 1.00 93.06 319 SER A CA 1
ATOM 2531 C C . SER A 1 319 ? 6.642 -12.618 -25.820 1.00 93.06 319 SER A C 1
ATOM 2533 O O . SER A 1 319 ? 7.329 -13.319 -26.562 1.00 93.06 319 SER A O 1
ATOM 2535 N N . LYS A 1 320 ? 6.992 -11.365 -25.513 1.00 94.56 320 LYS A N 1
ATOM 2536 C CA . LYS A 1 320 ? 8.190 -10.690 -26.031 1.00 94.56 320 LYS A CA 1
ATOM 2537 C C . LYS A 1 320 ? 8.763 -9.709 -25.022 1.00 94.56 320 LYS A C 1
ATOM 2539 O O . LYS A 1 320 ? 8.031 -9.163 -24.203 1.00 94.56 320 LYS A O 1
ATOM 2544 N N . SER A 1 321 ? 10.061 -9.439 -25.125 1.00 96.69 321 SER A N 1
ATOM 2545 C CA . SER A 1 321 ? 10.692 -8.404 -24.305 1.00 96.69 321 SER A CA 1
ATOM 2546 C C . SER A 1 321 ? 10.033 -7.034 -24.520 1.00 96.69 321 SER A C 1
ATOM 2548 O O . SER A 1 321 ? 9.615 -6.690 -25.629 1.00 96.69 321 SER A O 1
ATOM 2550 N N . GLY A 1 322 ? 9.916 -6.259 -23.446 1.00 97.12 322 GLY A N 1
ATOM 2551 C CA . GLY A 1 322 ? 9.250 -4.965 -23.397 1.00 97.12 322 GLY A CA 1
ATOM 2552 C C . GLY A 1 322 ? 7.726 -5.047 -23.292 1.00 97.12 322 GLY A C 1
ATOM 2553 O O . GLY A 1 322 ? 7.065 -4.005 -23.376 1.00 97.12 322 GLY A O 1
ATOM 2554 N N . TRP A 1 323 ? 7.146 -6.243 -23.116 1.00 97.38 323 TRP A N 1
ATOM 2555 C CA . TRP A 1 323 ? 5.693 -6.419 -23.030 1.00 97.38 323 TRP A CA 1
ATOM 2556 C C . TRP A 1 323 ? 5.080 -5.605 -21.888 1.00 97.38 323 TRP A C 1
ATOM 2558 O O . TRP A 1 323 ? 4.029 -4.992 -22.084 1.00 97.38 323 TRP A O 1
ATOM 2568 N N . TYR A 1 324 ? 5.756 -5.533 -20.734 1.00 97.56 324 TYR A N 1
ATOM 2569 C CA . TYR A 1 324 ? 5.237 -4.842 -19.557 1.00 97.56 324 TYR A CA 1
ATOM 2570 C C . TYR A 1 324 ? 5.061 -3.354 -19.856 1.00 97.56 324 TYR A C 1
ATOM 2572 O O . TYR A 1 324 ? 3.974 -2.794 -19.711 1.00 97.56 324 TYR A O 1
ATOM 2580 N N . ARG A 1 325 ? 6.112 -2.716 -20.390 1.00 96.94 325 ARG A N 1
ATOM 2581 C CA . ARG A 1 325 ? 6.074 -1.297 -20.775 1.00 96.94 325 ARG A CA 1
ATOM 2582 C C . ARG A 1 325 ? 5.043 -1.026 -21.866 1.00 96.94 325 ARG A C 1
ATOM 2584 O O . ARG A 1 325 ? 4.350 -0.014 -21.787 1.00 96.94 325 ARG A O 1
ATOM 2591 N N . ARG A 1 326 ? 4.913 -1.915 -22.860 1.00 96.81 326 ARG A N 1
ATOM 2592 C CA . ARG A 1 326 ? 3.883 -1.801 -23.905 1.00 96.81 326 ARG A CA 1
ATOM 2593 C C . ARG A 1 326 ? 2.481 -1.807 -23.298 1.00 96.81 326 ARG A C 1
ATOM 2595 O O . ARG A 1 326 ? 1.671 -0.958 -23.655 1.00 96.81 326 ARG A O 1
ATOM 2602 N N . ARG A 1 327 ? 2.203 -2.739 -22.383 1.00 97.75 327 ARG A N 1
ATOM 2603 C CA . ARG A 1 327 ? 0.887 -2.898 -21.751 1.00 97.75 327 ARG A CA 1
ATOM 2604 C C . ARG A 1 327 ? 0.544 -1.723 -20.833 1.00 97.75 327 ARG A C 1
ATOM 2606 O O . ARG A 1 327 ? -0.557 -1.192 -20.926 1.00 97.75 327 ARG A O 1
ATOM 2613 N N . VAL A 1 328 ? 1.509 -1.252 -20.037 1.00 97.44 328 VAL A N 1
ATOM 2614 C CA . VAL A 1 328 ? 1.370 -0.038 -19.210 1.00 97.44 328 VAL A CA 1
ATOM 2615 C C . VAL A 1 328 ? 1.099 1.195 -20.075 1.00 97.44 328 VAL A C 1
ATOM 2617 O O . VAL A 1 328 ? 0.217 1.985 -19.748 1.00 97.44 328 VAL A O 1
ATOM 2620 N N . ARG A 1 329 ? 1.840 1.384 -21.177 1.00 96.44 329 ARG A N 1
ATOM 2621 C CA . ARG A 1 329 ? 1.621 2.520 -22.085 1.00 96.44 329 ARG A CA 1
ATOM 2622 C C . ARG A 1 329 ? 0.232 2.455 -22.716 1.00 96.44 329 ARG A C 1
ATOM 2624 O O . ARG A 1 329 ? -0.500 3.425 -22.611 1.00 96.44 329 ARG A O 1
ATOM 2631 N N . ASN A 1 330 ? -0.153 1.304 -23.266 1.00 97.50 330 ASN A N 1
ATOM 2632 C CA . ASN A 1 330 ? -1.477 1.107 -23.857 1.00 97.50 330 ASN A CA 1
ATOM 2633 C C . ASN A 1 330 ? -2.617 1.466 -22.889 1.00 97.50 330 ASN A C 1
ATOM 2635 O O . ASN A 1 330 ? -3.528 2.195 -23.263 1.00 97.50 330 ASN A O 1
ATOM 2639 N N . PHE A 1 331 ? -2.534 1.009 -21.636 1.00 97.00 331 PHE A N 1
ATOM 2640 C CA . PHE A 1 331 ? -3.520 1.336 -20.608 1.00 97.00 331 PHE A CA 1
ATOM 2641 C C . PHE A 1 331 ? -3.615 2.845 -20.335 1.00 97.00 331 PHE A C 1
ATOM 2643 O O . PHE A 1 331 ? -4.710 3.405 -20.299 1.00 97.00 331 PHE A O 1
ATOM 2650 N N . ASN A 1 332 ? -2.469 3.512 -20.166 1.00 95.31 332 ASN A N 1
ATOM 2651 C CA . ASN A 1 332 ? -2.433 4.948 -19.891 1.00 95.31 332 ASN A CA 1
ATOM 2652 C C . ASN A 1 332 ? -2.891 5.788 -21.090 1.00 95.31 332 ASN A C 1
ATOM 2654 O O . ASN A 1 332 ? -3.600 6.769 -20.890 1.00 95.31 332 ASN A O 1
ATOM 2658 N N . ASP A 1 333 ? -2.534 5.392 -22.313 1.00 94.81 333 ASP A N 1
ATOM 2659 C CA . ASP A 1 333 ? -2.958 6.064 -23.544 1.00 94.81 333 ASP A CA 1
ATOM 2660 C C . ASP A 1 333 ? -4.492 6.042 -23.659 1.00 94.81 333 ASP A C 1
ATOM 2662 O O . ASP A 1 333 ? -5.115 7.089 -23.841 1.00 94.81 333 ASP A O 1
ATOM 2666 N N . ILE A 1 334 ? -5.119 4.880 -23.430 1.00 95.44 334 ILE A N 1
ATOM 2667 C CA . ILE A 1 334 ? -6.584 4.742 -23.446 1.00 95.44 334 ILE A CA 1
ATOM 2668 C C . ILE A 1 334 ? -7.237 5.617 -22.367 1.00 95.44 334 ILE A C 1
ATOM 2670 O O . ILE A 1 334 ? -8.190 6.342 -22.659 1.00 95.44 334 ILE A O 1
ATOM 2674 N N . LEU A 1 335 ? -6.719 5.600 -21.133 1.00 94.50 335 LEU A N 1
ATOM 2675 C CA . LEU A 1 335 ? -7.244 6.438 -20.047 1.00 94.50 335 LEU A CA 1
ATOM 2676 C C . LEU A 1 335 ? -7.086 7.940 -20.315 1.00 94.50 335 LEU A C 1
ATOM 2678 O O . LEU A 1 335 ? -7.935 8.733 -19.905 1.00 94.50 335 LEU A O 1
ATOM 2682 N N . ALA A 1 336 ? -6.018 8.332 -21.008 1.00 93.62 336 ALA A N 1
ATOM 2683 C CA . ALA A 1 336 ? -5.784 9.703 -21.438 1.00 93.62 336 ALA A CA 1
ATOM 2684 C C . ALA A 1 336 ? -6.644 10.101 -22.653 1.00 93.62 336 ALA A C 1
ATOM 2686 O O . ALA A 1 336 ? -6.644 11.265 -23.037 1.00 93.62 336 ALA A O 1
ATOM 2687 N N . GLY A 1 337 ? -7.403 9.175 -23.248 1.00 92.00 337 GLY A N 1
ATOM 2688 C CA . GLY A 1 337 ? -8.216 9.433 -24.437 1.00 92.00 337 GLY A CA 1
ATOM 2689 C C . GLY A 1 337 ? -7.415 9.465 -25.741 1.00 92.00 337 GLY A C 1
ATOM 2690 O O . GLY A 1 337 ? -7.922 9.955 -26.750 1.00 92.00 337 GLY A O 1
ATOM 2691 N N . VAL A 1 338 ? -6.183 8.952 -25.734 1.00 91.94 338 VAL A N 1
ATOM 2692 C CA . VAL A 1 338 ? -5.379 8.751 -26.942 1.00 91.94 338 VAL A CA 1
ATOM 2693 C C . VAL A 1 338 ? -5.935 7.532 -27.692 1.00 91.94 338 VAL A C 1
ATOM 2695 O O . VAL A 1 338 ? -6.126 6.480 -27.077 1.00 91.94 338 VAL A O 1
ATOM 2698 N N . PRO A 1 339 ? -6.211 7.633 -29.007 1.00 88.56 339 PRO A N 1
ATOM 2699 C CA . PRO A 1 339 ? -6.645 6.485 -29.794 1.00 88.56 339 PRO A CA 1
ATOM 2700 C C . PRO A 1 339 ? -5.627 5.342 -29.725 1.00 88.56 339 PRO A C 1
ATOM 2702 O O . PRO A 1 339 ? -4.442 5.543 -29.987 1.00 88.56 339 PRO A O 1
ATOM 2705 N N . ALA A 1 340 ? -6.098 4.140 -29.402 1.00 90.00 340 ALA A N 1
ATOM 2706 C CA . ALA A 1 340 ? -5.290 2.929 -29.376 1.00 90.00 340 ALA A CA 1
ATOM 2707 C C . ALA A 1 340 ? -5.903 1.884 -30.315 1.00 90.00 340 ALA A C 1
ATOM 2709 O O . ALA A 1 340 ? -7.113 1.669 -30.297 1.00 90.00 340 ALA A O 1
ATOM 2710 N N . GLU A 1 341 ? -5.064 1.233 -31.123 1.00 89.88 341 GLU A N 1
ATOM 2711 C CA . GLU A 1 341 ? -5.491 0.176 -32.056 1.00 89.88 341 GLU A CA 1
ATOM 2712 C C . GLU A 1 341 ? -5.974 -1.086 -31.327 1.00 89.88 341 GLU A C 1
ATOM 2714 O O . GLU A 1 341 ? -6.855 -1.796 -31.803 1.00 89.88 341 GLU A O 1
ATOM 2719 N N . GLU A 1 342 ? -5.411 -1.351 -30.148 1.00 94.75 342 GLU A N 1
ATOM 2720 C CA . GLU A 1 342 ? -5.737 -2.498 -29.305 1.00 94.75 342 GLU A CA 1
ATOM 2721 C C . GLU A 1 342 ? -6.074 -2.027 -27.889 1.00 94.75 342 GLU A C 1
ATOM 2723 O O . GLU A 1 342 ? -5.470 -1.081 -27.384 1.00 94.75 342 GLU A O 1
ATOM 2728 N N . ASN A 1 343 ? -6.982 -2.731 -27.213 1.00 95.94 343 ASN A N 1
ATOM 2729 C CA . ASN A 1 343 ? -7.207 -2.587 -25.778 1.00 95.94 343 ASN A CA 1
ATOM 2730 C C . ASN A 1 343 ? -6.661 -3.824 -25.063 1.00 95.94 343 ASN A C 1
ATOM 2732 O O . ASN A 1 343 ? -7.309 -4.867 -25.023 1.00 95.94 343 ASN A O 1
ATOM 2736 N N . LEU A 1 344 ? -5.442 -3.719 -24.534 1.00 96.50 344 LEU A N 1
ATOM 2737 C CA . LEU A 1 344 ? -4.739 -4.874 -23.985 1.00 96.50 344 LEU A CA 1
ATOM 2738 C C . LEU A 1 344 ? -5.300 -5.307 -22.632 1.00 96.50 344 LEU A C 1
ATOM 2740 O O . LEU A 1 344 ? -5.368 -6.507 -22.372 1.00 96.50 344 LEU A O 1
ATOM 2744 N N . VAL A 1 345 ? -5.669 -4.347 -21.780 1.00 96.38 345 VAL A N 1
ATOM 2745 C CA . VAL A 1 345 ? -6.199 -4.603 -20.429 1.00 96.38 345 VAL A CA 1
ATOM 2746 C C . VAL A 1 345 ? -7.665 -5.021 -20.485 1.00 96.38 345 VAL A C 1
ATOM 2748 O O . VAL A 1 345 ? -8.052 -5.945 -19.766 1.00 96.38 345 VAL A O 1
ATOM 2751 N N . ALA A 1 346 ? -8.448 -4.381 -21.362 1.00 95.25 346 ALA A N 1
ATOM 2752 C CA . ALA A 1 346 ? -9.854 -4.681 -21.623 1.00 95.25 346 ALA A CA 1
ATOM 2753 C C . ALA A 1 346 ? -10.636 -4.920 -20.323 1.00 95.25 346 ALA A C 1
ATOM 2755 O O . ALA A 1 346 ? -11.026 -6.044 -20.001 1.00 95.25 346 ALA A O 1
ATOM 2756 N N . ASP A 1 347 ? -10.756 -3.871 -19.514 1.00 96.00 347 ASP A N 1
ATOM 2757 C CA . ASP A 1 347 ? -11.545 -3.884 -18.285 1.00 96.00 347 ASP A CA 1
ATOM 2758 C C . ASP A 1 347 ? -12.303 -2.566 -18.084 1.00 96.00 347 ASP A C 1
ATOM 2760 O O . ASP A 1 347 ? -12.179 -1.627 -18.877 1.00 96.00 347 ASP A O 1
ATOM 2764 N N . GLY A 1 348 ? -13.061 -2.483 -16.988 1.00 95.50 348 GLY A N 1
ATOM 2765 C CA . GLY A 1 348 ? -13.891 -1.321 -16.686 1.00 95.50 348 GLY A CA 1
ATOM 2766 C C . GLY A 1 348 ? -13.137 0.014 -16.630 1.00 95.50 348 GLY A C 1
ATOM 2767 O O . GLY A 1 348 ? -13.760 1.042 -16.866 1.00 95.50 348 GLY A O 1
ATOM 2768 N N . TRP A 1 349 ? -11.818 0.049 -16.386 1.00 95.75 349 TRP A N 1
ATOM 2769 C CA . TRP A 1 349 ? -11.055 1.304 -16.455 1.00 95.75 349 TRP A CA 1
ATOM 2770 C C . TRP A 1 349 ? -11.005 1.859 -17.872 1.00 95.75 349 TRP A C 1
ATOM 2772 O O . TRP A 1 349 ? -11.168 3.060 -18.077 1.00 95.75 349 TRP A O 1
ATOM 2782 N N . THR A 1 350 ? -10.826 0.982 -18.856 1.00 94.75 350 THR A N 1
ATOM 2783 C CA . THR A 1 350 ? -10.706 1.361 -20.271 1.00 94.75 350 THR A CA 1
ATOM 2784 C C . THR A 1 350 ? -12.026 1.828 -20.894 1.00 94.75 350 THR A C 1
ATOM 2786 O O . THR A 1 350 ? -12.038 2.363 -22.001 1.00 94.75 350 THR A O 1
ATOM 2789 N N . GLU A 1 351 ? -13.132 1.707 -20.156 1.00 92.94 351 GLU A N 1
ATOM 2790 C CA . GLU A 1 351 ? -14.453 2.215 -20.532 1.00 92.94 351 GLU A CA 1
ATOM 2791 C C . GLU A 1 351 ? -14.735 3.624 -19.971 1.00 92.94 351 GLU A C 1
ATOM 2793 O O . GLU A 1 351 ? -15.649 4.314 -20.434 1.00 92.94 351 GLU A O 1
ATOM 2798 N N . LEU A 1 352 ? -13.929 4.109 -19.014 1.00 91.38 352 LEU A N 1
ATOM 2799 C CA . LEU A 1 352 ? -14.106 5.407 -18.351 1.00 91.38 352 LEU A CA 1
ATOM 2800 C C . LEU A 1 352 ? -13.571 6.573 -19.195 1.00 91.38 352 LEU A C 1
ATOM 2802 O O . LEU A 1 352 ? -12.673 7.304 -18.784 1.00 91.38 352 LEU A O 1
ATOM 2806 N N . LYS A 1 353 ? -14.166 6.812 -20.367 1.00 87.81 353 LYS A N 1
ATOM 2807 C CA . LYS A 1 353 ? -13.708 7.837 -21.331 1.00 87.81 353 LYS A CA 1
ATOM 2808 C C . LYS A 1 353 ? -13.572 9.250 -20.746 1.00 87.81 353 LYS A C 1
ATOM 2810 O O . LYS A 1 353 ? -12.736 10.025 -21.198 1.00 87.81 353 LYS A O 1
ATOM 2815 N N . ALA A 1 354 ? -14.387 9.604 -19.750 1.00 91.50 354 ALA A N 1
ATOM 2816 C CA . ALA A 1 354 ? -14.346 10.916 -19.098 1.00 91.50 354 ALA A CA 1
ATOM 2817 C C . ALA A 1 354 ? -13.190 11.068 -18.090 1.00 91.50 354 ALA A C 1
ATOM 2819 O O . ALA A 1 354 ? -12.902 12.183 -17.658 1.00 91.50 354 ALA A O 1
ATOM 2820 N N . TYR A 1 355 ? -12.502 9.978 -17.728 1.00 91.75 355 TYR A N 1
ATOM 2821 C CA . TYR A 1 355 ? -11.394 10.008 -16.771 1.00 91.75 355 TYR A CA 1
ATOM 2822 C C . TYR A 1 355 ? -10.208 10.845 -17.273 1.00 91.75 355 TYR A C 1
ATOM 2824 O O . TYR A 1 355 ? -9.480 11.428 -16.470 1.00 91.75 355 TYR A O 1
ATOM 2832 N N . LYS A 1 356 ? -10.085 11.029 -18.595 1.00 90.62 356 LYS A N 1
ATOM 2833 C CA . LYS A 1 356 ? -9.121 11.952 -19.206 1.00 90.62 356 LYS A CA 1
ATOM 2834 C C . LYS A 1 356 ? -9.205 13.383 -18.662 1.00 90.62 356 LYS A C 1
ATOM 2836 O O . LYS A 1 356 ? -8.181 14.053 -18.581 1.00 90.62 356 LYS A O 1
ATOM 2841 N N . ALA A 1 357 ? -10.385 13.827 -18.208 1.00 91.38 357 ALA A N 1
ATOM 2842 C CA . ALA A 1 357 ? -10.560 15.140 -17.584 1.00 91.38 357 ALA A CA 1
ATOM 2843 C C . ALA A 1 357 ? -9.768 15.278 -16.271 1.00 91.38 357 ALA A C 1
ATOM 2845 O O . ALA A 1 357 ? -9.315 16.369 -15.939 1.00 91.38 357 ALA A O 1
ATOM 2846 N N . PHE A 1 358 ? -9.568 14.176 -15.541 1.00 87.94 358 PHE A N 1
ATOM 2847 C CA . PHE A 1 358 ? -8.716 14.139 -14.350 1.00 87.94 358 PHE A CA 1
ATOM 2848 C C . PHE A 1 358 ? -7.228 14.013 -14.688 1.00 87.94 358 PHE A C 1
ATOM 2850 O O . PHE A 1 358 ? -6.394 14.507 -13.935 1.00 87.94 358 PHE A O 1
ATOM 2857 N N . LEU A 1 359 ? -6.892 13.351 -15.797 1.00 85.62 359 LEU A N 1
ATOM 2858 C CA . LEU A 1 359 ? -5.505 13.134 -16.222 1.00 85.62 359 LEU A CA 1
ATOM 2859 C C . LEU A 1 359 ? -4.918 14.298 -17.036 1.00 85.62 359 LEU A C 1
ATOM 2861 O O . LEU A 1 359 ? -3.713 14.316 -17.269 1.00 85.62 359 LEU A O 1
ATOM 2865 N N . GLY A 1 360 ? -5.742 15.258 -17.466 1.00 81.94 360 GLY A N 1
ATOM 2866 C CA . GLY A 1 360 ? -5.319 16.336 -18.365 1.00 81.94 360 GLY A CA 1
ATOM 2867 C C . GLY A 1 360 ? -5.091 15.864 -19.804 1.00 81.94 360 GLY A C 1
ATOM 2868 O O . GLY A 1 360 ? -4.237 16.409 -20.497 1.00 81.94 360 GLY A O 1
ATOM 2869 N N . GLY A 1 361 ? -5.814 14.825 -20.231 1.00 73.00 361 GLY A N 1
ATOM 2870 C CA . GLY A 1 361 ? -5.767 14.323 -21.605 1.00 73.00 361 GLY A CA 1
ATOM 2871 C C . GLY A 1 361 ? -6.442 15.266 -22.618 1.00 73.00 361 GLY A C 1
ATOM 2872 O O . GLY A 1 361 ? -7.199 16.149 -22.202 1.00 73.00 361 GLY A O 1
ATOM 2873 N N . PRO A 1 362 ? -6.167 15.088 -23.927 1.00 62.53 362 PRO A N 1
ATOM 2874 C CA . PRO A 1 362 ? -6.687 15.926 -25.014 1.00 62.53 362 PRO A CA 1
ATOM 2875 C C . PRO A 1 362 ? -8.216 15.929 -25.164 1.00 62.53 362 PRO A C 1
ATOM 2877 O O . PRO A 1 362 ? -8.906 14.971 -24.728 1.00 62.53 362 PRO A O 1
#